Protein AF-A0A2A2JBE5-F1 (afdb_monomer_lite)

Structure (mmCIF, N/CA/C/O backbone):
data_AF-A0A2A2JBE5-F1
#
_entry.id   AF-A0A2A2JBE5-F1
#
loop_
_atom_site.group_PDB
_atom_site.id
_atom_site.type_symbol
_atom_site.label_atom_id
_atom_site.label_alt_id
_atom_site.label_comp_id
_atom_site.label_asym_id
_atom_site.label_entity_id
_atom_site.label_seq_id
_atom_site.pdbx_PDB_ins_code
_atom_site.Cartn_x
_atom_site.Cartn_y
_atom_site.Cartn_z
_atom_site.occupancy
_atom_site.B_iso_or_equiv
_atom_site.auth_seq_id
_atom_site.auth_comp_id
_atom_site.auth_asym_id
_atom_site.auth_atom_id
_atom_site.pdbx_PDB_model_num
ATOM 1 N N . MET A 1 1 ? 74.619 38.099 -26.884 1.00 35.03 1 MET A N 1
ATOM 2 C CA . MET A 1 1 ? 75.385 37.101 -27.652 1.00 35.03 1 MET A CA 1
ATOM 3 C C . MET A 1 1 ? 74.565 36.684 -28.862 1.00 35.03 1 MET A C 1
ATOM 5 O O . MET A 1 1 ? 73.543 36.044 -28.695 1.00 35.03 1 MET A O 1
ATOM 9 N N . ILE A 1 2 ? 75.050 37.124 -30.026 1.00 35.53 2 ILE A N 1
ATOM 10 C CA . ILE A 1 2 ? 75.008 36.487 -31.354 1.00 35.53 2 ILE A CA 1
ATOM 11 C C . ILE A 1 2 ? 73.650 36.369 -32.084 1.00 35.53 2 ILE A C 1
ATOM 13 O O . ILE A 1 2 ? 72.788 35.559 -31.766 1.00 35.53 2 ILE A O 1
ATOM 17 N N . ASN A 1 3 ? 73.575 37.192 -33.137 1.00 30.34 3 ASN A N 1
ATOM 18 C CA . ASN A 1 3 ? 72.666 37.230 -34.287 1.00 30.34 3 ASN A CA 1
ATOM 19 C C . ASN A 1 3 ? 72.556 35.903 -35.064 1.00 30.34 3 ASN A C 1
ATOM 21 O O . ASN A 1 3 ? 73.546 35.189 -35.178 1.00 30.34 3 ASN A O 1
ATOM 25 N N . SER A 1 4 ? 71.439 35.688 -35.774 1.00 32.28 4 SER A N 1
ATOM 26 C CA . SER A 1 4 ? 71.482 35.367 -37.219 1.00 32.28 4 SER A CA 1
ATOM 27 C C . SER A 1 4 ? 70.100 35.337 -37.892 1.00 32.28 4 SER A C 1
ATOM 29 O O . SER A 1 4 ? 69.441 34.317 -38.053 1.00 32.28 4 SER A O 1
ATOM 31 N N . SER A 1 5 ? 69.730 36.485 -38.456 1.00 37.94 5 SER A N 1
ATOM 32 C CA . SER A 1 5 ? 69.414 36.519 -39.885 1.00 37.94 5 SER A CA 1
ATOM 33 C C . SER A 1 5 ? 70.432 35.676 -40.666 1.00 37.94 5 SER A C 1
ATOM 35 O O . SER A 1 5 ? 71.624 35.850 -40.412 1.00 37.94 5 SER A O 1
ATOM 37 N N . THR A 1 6 ? 69.973 34.837 -41.602 1.00 33.69 6 THR A N 1
ATOM 38 C CA . THR A 1 6 ? 70.675 34.244 -42.772 1.00 33.69 6 THR A CA 1
ATOM 39 C C . THR A 1 6 ? 70.377 32.748 -42.923 1.00 33.69 6 THR A C 1
ATOM 41 O O . THR A 1 6 ? 71.093 31.921 -42.386 1.00 33.69 6 THR A O 1
ATOM 44 N N . PHE A 1 7 ? 69.353 32.383 -43.703 1.00 34.75 7 PHE A N 1
ATOM 45 C CA . PHE A 1 7 ? 69.500 31.351 -44.748 1.00 34.75 7 PHE A CA 1
ATOM 46 C C . PHE A 1 7 ? 68.285 31.333 -45.691 1.00 34.75 7 PHE A C 1
ATOM 48 O O . PHE A 1 7 ? 67.652 30.317 -45.960 1.00 34.75 7 PHE A O 1
ATOM 55 N N . SER A 1 8 ? 67.986 32.510 -46.244 1.00 34.12 8 SER A N 1
ATOM 56 C CA . SER A 1 8 ? 67.673 32.553 -47.670 1.00 34.12 8 SER A CA 1
ATOM 57 C C . SER A 1 8 ? 68.893 32.000 -48.410 1.00 34.12 8 SER A C 1
ATOM 59 O O . SER A 1 8 ? 70.023 32.267 -47.996 1.00 34.12 8 SER A O 1
ATOM 61 N N . ASN A 1 9 ? 68.659 31.329 -49.537 1.00 35.66 9 ASN A N 1
ATOM 62 C CA . ASN A 1 9 ? 69.648 30.981 -50.564 1.00 35.66 9 ASN A CA 1
ATOM 63 C C . ASN A 1 9 ? 70.352 29.629 -50.369 1.00 35.66 9 ASN A C 1
ATOM 65 O O . ASN A 1 9 ? 71.408 29.558 -49.750 1.00 35.66 9 ASN A O 1
ATOM 69 N N . LYS A 1 10 ? 69.808 28.582 -51.011 1.00 33.69 10 LYS A N 1
ATOM 70 C CA . LYS A 1 10 ? 70.568 27.595 -51.815 1.00 33.69 10 LYS A CA 1
ATOM 71 C C . LYS A 1 10 ? 69.642 26.613 -52.555 1.00 33.69 10 LYS A C 1
ATOM 73 O O . LYS A 1 10 ? 69.723 25.411 -52.378 1.00 33.69 10 LYS A O 1
ATOM 78 N N . TRP A 1 11 ? 68.790 27.157 -53.422 1.00 32.59 11 TRP A N 1
ATOM 79 C CA . TRP A 1 11 ? 68.507 26.588 -54.750 1.00 32.59 11 TRP A CA 1
ATOM 80 C C . TRP A 1 11 ? 68.382 27.765 -55.722 1.00 32.59 11 TRP A C 1
ATOM 82 O O . TRP A 1 11 ? 67.341 28.043 -56.299 1.00 32.59 11 TRP A O 1
ATOM 92 N N . ALA A 1 12 ? 69.473 28.524 -55.808 1.00 34.75 12 ALA A N 1
ATOM 93 C CA . ALA A 1 12 ? 69.732 29.461 -56.884 1.00 34.75 12 ALA A CA 1
ATOM 94 C C . ALA A 1 12 ? 70.946 28.906 -57.625 1.00 34.75 12 ALA A C 1
ATOM 96 O O . ALA A 1 12 ? 72.083 29.079 -57.192 1.00 34.75 12 ALA A O 1
ATOM 97 N N . VAL A 1 13 ? 70.681 28.177 -58.703 1.00 38.16 13 VAL A N 1
ATOM 98 C CA . VAL A 1 13 ? 71.675 27.851 -59.716 1.00 38.16 13 VAL A CA 1
ATOM 99 C C . VAL A 1 13 ? 71.050 28.190 -61.065 1.00 38.16 13 VAL A C 1
ATOM 101 O O . VAL A 1 13 ? 70.104 27.547 -61.505 1.00 38.16 13 VAL A O 1
ATOM 104 N N . LEU A 1 14 ? 71.641 29.226 -61.664 1.00 33.00 14 LEU A N 1
ATOM 105 C CA . LEU A 1 14 ? 71.718 29.535 -63.092 1.00 33.00 14 LEU A CA 1
ATOM 106 C C . LEU A 1 14 ? 70.472 30.091 -63.798 1.00 33.00 14 LEU A C 1
ATOM 108 O O . LEU A 1 14 ? 69.818 29.439 -64.603 1.00 33.00 14 LEU A O 1
ATOM 112 N N . ILE A 1 15 ? 70.283 31.399 -63.600 1.00 35.66 15 ILE A N 1
ATOM 113 C CA . ILE A 1 15 ? 69.978 32.332 -64.693 1.00 35.66 15 ILE A CA 1
ATOM 114 C C . ILE A 1 15 ? 71.316 32.735 -65.334 1.00 35.66 15 ILE A C 1
ATOM 116 O O . ILE A 1 15 ? 72.218 33.137 -64.604 1.00 35.66 15 ILE A O 1
ATOM 120 N N . ILE A 1 16 ? 71.428 32.617 -66.662 1.00 34.66 16 ILE A N 1
ATOM 121 C CA . ILE A 1 16 ? 71.963 33.593 -67.643 1.00 34.66 16 ILE A CA 1
ATOM 122 C C . ILE A 1 16 ? 71.894 32.927 -69.030 1.00 34.66 16 ILE A C 1
ATOM 124 O O . ILE A 1 16 ? 72.345 31.799 -69.201 1.00 34.66 16 ILE A O 1
ATOM 128 N N . GLY A 1 17 ? 71.379 33.657 -70.022 1.00 29.45 17 GLY A N 1
ATOM 129 C CA . GLY A 1 17 ? 71.470 33.302 -71.442 1.00 29.45 17 GLY A CA 1
ATOM 130 C C . GLY A 1 17 ? 70.208 33.713 -72.200 1.00 29.45 17 GLY A C 1
ATOM 131 O O . GLY A 1 17 ? 69.301 32.911 -72.351 1.00 29.45 17 GLY A O 1
ATOM 132 N N . LEU A 1 18 ? 69.988 35.008 -72.443 1.00 28.03 18 LEU A N 1
ATOM 133 C CA . LEU A 1 18 ? 70.317 35.666 -73.717 1.00 28.03 18 LEU A CA 1
ATOM 134 C C . LEU A 1 18 ? 69.694 34.989 -74.947 1.00 28.03 18 LEU A C 1
ATOM 136 O O . LEU A 1 18 ? 70.114 33.912 -75.350 1.00 28.03 18 LEU A O 1
ATOM 140 N N . GLY A 1 19 ? 68.850 35.753 -75.641 1.00 25.97 19 GLY A N 1
ATOM 141 C CA . GLY A 1 19 ? 69.016 35.881 -77.084 1.00 25.97 19 GLY A CA 1
ATOM 142 C C . GLY A 1 19 ? 67.844 35.433 -77.950 1.00 25.97 19 GLY A C 1
ATOM 143 O O . GLY A 1 19 ? 67.481 34.267 -77.984 1.00 25.97 19 GLY A O 1
ATOM 144 N N . PHE A 1 20 ? 67.397 36.393 -78.761 1.00 30.58 20 PHE A N 1
ATOM 145 C CA . PHE A 1 20 ? 66.798 36.213 -80.084 1.00 30.58 20 PHE A CA 1
ATOM 146 C C . PHE A 1 20 ? 65.292 35.948 -8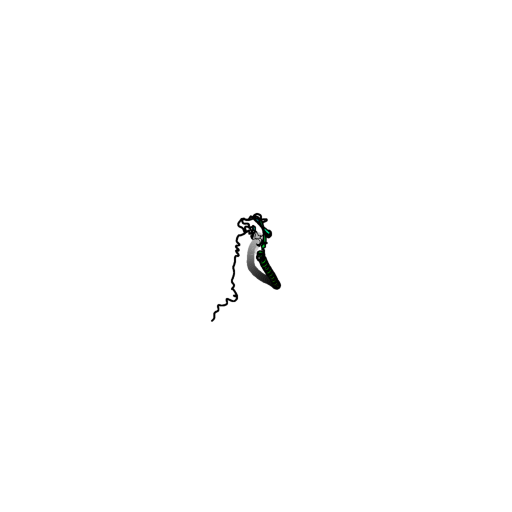0.162 1.00 30.58 20 PHE A C 1
ATOM 148 O O . PHE A 1 20 ? 64.816 34.932 -80.654 1.00 30.58 20 PHE A O 1
ATOM 155 N N . ALA A 1 21 ? 64.544 37.008 -79.846 1.00 29.94 21 ALA A N 1
ATOM 156 C CA . ALA A 1 21 ? 63.509 37.466 -80.763 1.00 29.94 21 ALA A CA 1
ATOM 157 C C . ALA A 1 21 ? 64.184 38.164 -81.961 1.00 29.94 21 ALA A C 1
ATOM 159 O O . ALA A 1 21 ? 64.657 39.291 -81.859 1.00 29.94 21 ALA A O 1
ATOM 160 N N . GLN A 1 22 ? 64.252 37.454 -83.079 1.00 29.56 22 GLN A N 1
ATOM 161 C CA . GLN A 1 22 ? 64.466 37.932 -84.447 1.00 29.56 22 GLN A CA 1
ATOM 162 C C . GLN A 1 22 ? 63.985 36.762 -85.321 1.00 29.56 22 GLN A C 1
ATOM 164 O O . GLN A 1 22 ? 64.225 35.612 -84.991 1.00 29.56 22 GLN A O 1
ATOM 169 N N . GLN A 1 23 ? 63.269 36.923 -86.416 1.00 28.05 23 GLN A N 1
ATOM 170 C CA . GLN A 1 23 ? 62.943 38.104 -87.172 1.00 28.05 23 GLN A CA 1
ATOM 171 C C . GLN A 1 23 ? 61.767 37.702 -88.056 1.00 28.05 23 GLN A C 1
ATOM 173 O O . GLN A 1 23 ? 61.681 36.576 -88.546 1.00 28.05 23 GLN A O 1
ATOM 178 N N . ILE A 1 24 ? 60.876 38.656 -88.262 1.00 25.89 24 ILE A N 1
ATOM 179 C CA . ILE A 1 24 ? 59.969 38.706 -89.396 1.00 25.89 24 ILE A CA 1
ATOM 180 C C . ILE A 1 24 ? 60.802 38.470 -90.663 1.00 25.89 24 ILE A C 1
ATOM 182 O O . ILE A 1 24 ? 61.654 39.295 -90.991 1.00 25.89 24 ILE A O 1
ATOM 186 N N . PHE A 1 25 ? 60.561 37.373 -91.382 1.00 23.28 25 PHE A N 1
ATOM 187 C CA . PHE A 1 25 ? 60.948 37.295 -92.787 1.00 23.28 25 PHE A CA 1
ATOM 188 C C . PHE A 1 25 ? 59.825 37.934 -93.601 1.00 23.28 25 PHE A C 1
ATOM 190 O O . PHE A 1 25 ? 58.909 37.280 -94.089 1.00 23.28 25 PHE A O 1
ATOM 197 N N . ALA A 1 26 ? 59.891 39.259 -93.705 1.00 25.42 26 ALA A N 1
ATOM 198 C CA . ALA A 1 26 ? 59.348 39.953 -94.853 1.00 25.42 26 ALA A CA 1
ATOM 199 C C . ALA A 1 26 ? 60.351 39.723 -95.983 1.00 25.42 26 ALA A C 1
ATOM 201 O O . ALA A 1 26 ? 61.382 40.387 -96.056 1.00 25.42 26 ALA A O 1
ATOM 202 N N . GLN A 1 27 ? 60.077 38.745 -96.840 1.00 24.80 27 GLN A N 1
ATOM 203 C CA . GLN A 1 27 ? 60.710 38.699 -98.147 1.00 24.80 27 GLN A CA 1
ATOM 204 C C . GLN A 1 27 ? 59.846 39.545 -99.078 1.00 24.80 27 GLN A C 1
ATOM 206 O O . GLN A 1 27 ? 58.823 39.096 -99.592 1.00 24.80 27 GLN A O 1
ATOM 211 N N . SER A 1 28 ? 60.244 40.803 -99.263 1.00 26.36 28 SER A N 1
ATOM 212 C CA . SER A 1 28 ? 59.868 41.540 -100.459 1.00 26.36 28 SER A CA 1
ATOM 213 C C . SER A 1 28 ? 60.606 40.900 -101.635 1.00 26.36 28 SER A C 1
ATOM 215 O O . SER A 1 28 ? 61.795 41.122 -101.847 1.00 26.36 28 SER A O 1
ATOM 217 N N . LEU A 1 29 ? 59.904 40.078 -102.411 1.00 26.77 29 LEU A N 1
ATOM 218 C CA . LEU A 1 29 ? 60.281 39.895 -103.806 1.00 26.77 29 LEU A CA 1
ATOM 219 C C . LEU A 1 29 ? 59.529 40.932 -104.633 1.00 26.77 29 LEU A C 1
ATOM 221 O O . LEU A 1 29 ? 58.308 41.059 -104.555 1.00 26.77 29 LEU A O 1
ATOM 225 N N . ALA A 1 30 ? 60.311 41.706 -105.381 1.00 26.59 30 ALA A N 1
ATOM 226 C CA . ALA A 1 30 ? 59.859 42.692 -106.344 1.00 26.59 30 ALA A CA 1
ATOM 227 C C . ALA A 1 30 ? 58.772 42.121 -107.281 1.00 26.59 30 ALA A C 1
ATOM 229 O O . ALA A 1 30 ? 58.851 40.953 -107.676 1.00 26.59 30 ALA A O 1
ATOM 230 N N . PRO A 1 31 ? 57.780 42.929 -107.693 1.00 30.64 31 PRO A N 1
ATOM 231 C CA . PRO A 1 31 ? 56.766 42.488 -108.628 1.00 30.64 31 PRO A CA 1
ATOM 232 C C . PRO A 1 31 ? 57.349 42.556 -110.038 1.00 30.64 31 PRO A C 1
ATOM 234 O O . PRO A 1 31 ? 57.276 43.584 -110.691 1.00 30.64 31 PRO A O 1
ATOM 237 N N . ASN A 1 32 ? 57.907 41.452 -110.517 1.00 35.00 32 ASN A N 1
ATOM 238 C CA . ASN A 1 32 ? 58.034 41.205 -111.950 1.00 35.00 32 ASN A CA 1
ATOM 239 C C . ASN A 1 32 ? 57.465 39.821 -112.260 1.00 35.00 32 ASN A C 1
ATOM 241 O O . ASN A 1 32 ? 58.169 38.905 -112.667 1.00 35.00 32 ASN A O 1
ATOM 245 N N . SER A 1 33 ? 56.163 39.659 -112.033 1.00 30.31 33 SER A N 1
ATOM 246 C CA . SER A 1 33 ? 55.349 38.739 -112.826 1.00 30.31 33 SER A CA 1
ATOM 247 C C . SER A 1 33 ? 53.873 39.117 -112.703 1.00 30.31 33 SER A C 1
ATOM 249 O O . SER A 1 33 ? 53.319 39.287 -111.620 1.00 30.31 33 SER A O 1
ATOM 251 N N . THR A 1 34 ? 53.218 39.280 -113.841 1.00 33.62 34 THR A N 1
ATOM 252 C CA . THR A 1 34 ? 51.802 39.630 -113.996 1.00 33.62 34 THR A CA 1
ATOM 253 C C . THR A 1 34 ? 50.876 38.416 -113.801 1.00 33.62 34 THR A C 1
ATOM 255 O O . THR A 1 34 ? 49.849 38.280 -114.464 1.00 33.62 34 THR A O 1
ATOM 258 N N . ALA A 1 35 ? 51.168 37.539 -112.835 1.00 35.88 35 ALA A N 1
ATOM 259 C CA . ALA A 1 35 ? 50.403 36.318 -112.569 1.00 35.88 35 ALA A CA 1
ATOM 260 C C . ALA A 1 35 ? 49.901 36.285 -111.113 1.00 35.88 35 ALA A C 1
ATOM 262 O O . ALA A 1 35 ? 50.663 36.559 -110.196 1.00 35.88 35 ALA A O 1
ATOM 263 N N . CYS A 1 36 ? 48.614 35.965 -110.879 1.00 39.06 36 CYS A N 1
ATOM 264 C CA . CYS A 1 36 ? 48.196 35.598 -109.519 1.00 39.06 36 CYS A CA 1
ATOM 265 C C . CYS A 1 36 ? 48.672 34.165 -109.315 1.00 39.06 36 CYS A C 1
ATOM 267 O O . CYS A 1 36 ? 48.048 33.232 -109.820 1.00 39.06 36 CYS A O 1
ATOM 269 N N . GLY A 1 37 ? 49.807 34.003 -108.649 1.00 42.69 37 GLY A N 1
ATOM 270 C CA . GLY A 1 37 ? 50.250 32.700 -108.188 1.00 42.69 37 GLY A CA 1
ATOM 271 C C . GLY A 1 37 ? 49.489 32.348 -106.917 1.00 42.69 37 GLY A C 1
ATOM 272 O O . GLY A 1 37 ? 49.632 33.033 -105.906 1.00 42.69 37 GLY A O 1
ATOM 273 N N . LEU A 1 38 ? 48.708 31.266 -106.945 1.00 53.38 38 LEU A N 1
ATOM 274 C CA . LEU A 1 38 ? 48.595 30.463 -105.728 1.00 53.38 38 LEU A CA 1
ATOM 275 C C . LEU A 1 38 ? 50.007 29.947 -105.439 1.00 53.38 38 LEU A C 1
ATOM 277 O O . LEU A 1 38 ? 50.738 29.649 -106.387 1.00 53.38 38 LEU A O 1
ATOM 281 N N . ASN A 1 39 ? 50.418 29.891 -104.170 1.00 50.25 39 ASN A N 1
ATOM 282 C CA . ASN A 1 39 ? 51.703 29.300 -103.801 1.00 50.25 39 ASN A CA 1
ATOM 283 C C . ASN A 1 39 ? 51.647 27.797 -104.126 1.00 50.25 39 ASN A C 1
ATOM 285 O O . ASN A 1 39 ? 51.315 26.976 -103.279 1.00 50.25 39 ASN A O 1
ATOM 289 N N . SER A 1 40 ? 51.879 27.458 -105.396 1.00 47.69 40 SER A N 1
ATOM 290 C CA . SER A 1 40 ? 51.831 26.118 -105.972 1.00 47.69 40 SER A CA 1
ATOM 291 C C . SER A 1 40 ? 53.112 25.372 -105.616 1.00 47.69 40 SER A C 1
ATOM 293 O O . SER A 1 40 ? 53.885 24.948 -106.470 1.00 47.69 40 SER A O 1
ATOM 295 N N . THR A 1 41 ? 53.338 25.218 -104.320 1.00 44.47 41 THR A N 1
ATOM 296 C CA . THR A 1 41 ? 53.948 23.999 -103.804 1.00 44.47 41 THR A CA 1
ATOM 297 C C . THR A 1 41 ? 52.784 23.107 -103.378 1.00 44.47 41 THR A C 1
ATOM 299 O O . THR A 1 41 ? 51.711 23.619 -103.074 1.00 44.47 41 THR A O 1
ATOM 302 N N . ASN A 1 42 ? 52.935 21.786 -103.410 1.00 51.72 42 ASN A N 1
ATOM 303 C CA . ASN A 1 42 ? 51.924 20.806 -102.987 1.00 51.72 42 ASN A CA 1
ATOM 304 C C . ASN A 1 42 ? 51.592 20.925 -101.478 1.00 51.72 42 ASN A C 1
ATOM 306 O O . ASN A 1 42 ? 51.842 20.010 -100.697 1.00 51.72 42 ASN A O 1
ATOM 310 N N . GLY A 1 43 ? 51.097 22.078 -101.037 1.00 56.34 43 GLY A N 1
ATOM 311 C CA . GLY A 1 43 ? 50.871 22.434 -99.651 1.00 56.34 43 GLY A CA 1
ATOM 312 C C . GLY A 1 43 ? 49.445 22.102 -99.262 1.00 56.34 43 GLY A C 1
ATOM 313 O O . GLY A 1 43 ? 48.531 22.896 -99.460 1.00 56.34 43 GLY A O 1
ATOM 314 N N . THR A 1 44 ? 49.238 20.919 -98.696 1.00 65.62 44 THR A N 1
ATOM 315 C CA . THR A 1 44 ? 48.025 20.648 -97.926 1.00 65.62 44 THR A CA 1
ATOM 316 C C . THR A 1 44 ? 48.101 21.424 -96.615 1.00 65.62 44 THR A C 1
ATOM 318 O O . THR A 1 44 ? 48.972 21.139 -95.789 1.00 65.62 44 THR A O 1
ATOM 321 N N . TYR A 1 45 ? 47.195 22.374 -96.394 1.00 72.69 45 TYR A N 1
ATOM 322 C CA . TYR A 1 45 ? 47.122 23.102 -95.127 1.00 72.69 45 TYR A CA 1
ATOM 323 C C . TYR A 1 45 ? 46.289 22.307 -94.119 1.00 72.69 45 TYR A C 1
ATOM 325 O O . TYR A 1 45 ? 45.207 21.818 -94.447 1.00 72.69 45 TYR A O 1
ATOM 333 N N . LEU A 1 46 ? 46.795 22.156 -92.893 1.00 78.06 46 LEU A N 1
ATOM 334 C CA . LEU A 1 46 ? 46.077 21.516 -91.792 1.00 78.06 46 LEU A CA 1
ATOM 335 C C . LEU A 1 46 ? 45.590 22.589 -90.821 1.00 78.06 46 LEU A C 1
ATOM 337 O O . LEU A 1 46 ? 46.399 23.202 -90.125 1.00 78.06 46 LEU A O 1
ATOM 341 N N . VAL A 1 47 ? 44.274 22.764 -90.734 1.00 80.12 47 VAL A N 1
ATOM 342 C CA . VAL A 1 47 ? 43.645 23.641 -89.740 1.00 80.12 47 VAL A CA 1
ATOM 343 C C . VAL A 1 47 ? 43.090 22.774 -88.619 1.00 80.12 47 VAL A C 1
ATOM 345 O O . VAL A 1 47 ? 42.363 21.809 -88.869 1.00 80.12 47 VAL A O 1
ATOM 348 N N . ARG A 1 48 ? 43.456 23.105 -87.379 1.00 81.31 48 ARG A N 1
ATOM 349 C CA . ARG A 1 48 ? 42.948 22.441 -86.177 1.00 81.31 48 ARG A CA 1
ATOM 350 C C . ARG A 1 48 ? 42.063 23.395 -85.398 1.00 81.31 48 ARG A C 1
ATOM 352 O O . ARG A 1 48 ? 42.476 24.519 -85.130 1.00 81.31 48 ARG A O 1
ATOM 359 N N . ALA A 1 49 ? 40.883 22.927 -85.018 1.00 82.50 49 ALA A N 1
ATOM 360 C CA . ALA A 1 49 ? 39.985 23.650 -84.129 1.00 82.50 49 ALA A CA 1
ATOM 361 C C . ALA A 1 49 ? 39.527 22.747 -82.988 1.00 82.50 49 ALA A C 1
ATOM 363 O O . ALA A 1 49 ? 39.467 21.521 -83.128 1.00 82.50 49 ALA A O 1
ATOM 364 N N . LYS A 1 50 ? 39.209 23.360 -81.851 1.00 81.44 50 LYS A N 1
ATOM 365 C CA . LYS A 1 50 ? 38.679 22.645 -80.693 1.00 81.44 50 LYS A CA 1
ATOM 366 C C . LYS A 1 50 ? 37.237 22.215 -80.957 1.00 81.44 50 LYS A C 1
ATOM 368 O O . LYS A 1 50 ? 36.506 22.876 -81.693 1.00 81.44 50 LYS A O 1
ATOM 373 N N . TYR A 1 51 ? 36.825 21.109 -80.341 1.00 80.81 51 TYR A N 1
ATOM 374 C CA . TYR A 1 51 ? 35.428 20.675 -80.385 1.00 80.81 51 TYR A CA 1
ATOM 375 C C . TYR A 1 51 ? 34.506 21.793 -79.874 1.00 80.81 51 TYR A C 1
ATOM 377 O O . TYR A 1 51 ? 34.750 22.348 -78.803 1.00 80.81 51 TYR A O 1
ATOM 385 N N . ASN A 1 52 ? 33.440 22.081 -80.626 1.00 82.31 52 ASN A N 1
ATOM 386 C CA . ASN A 1 52 ? 32.449 23.124 -80.347 1.00 82.31 52 ASN A CA 1
ATOM 387 C C . ASN A 1 52 ? 32.949 24.580 -80.464 1.00 82.31 52 ASN A C 1
ATOM 389 O O . ASN A 1 52 ? 32.241 25.498 -80.057 1.00 82.31 52 ASN A O 1
ATOM 393 N N . ASP A 1 53 ? 34.142 24.796 -81.017 1.00 82.94 53 ASP A N 1
ATOM 394 C CA . ASP A 1 53 ? 34.712 26.130 -81.222 1.00 82.94 53 ASP A CA 1
ATOM 395 C C . ASP A 1 53 ? 34.481 26.629 -82.660 1.00 82.94 53 ASP A C 1
ATOM 397 O O . ASP A 1 53 ? 34.151 25.847 -83.561 1.00 82.94 53 ASP A O 1
ATOM 401 N N . SER A 1 54 ? 34.638 27.934 -82.881 1.00 81.50 54 SER A N 1
ATOM 402 C CA . SER A 1 54 ? 34.532 28.536 -84.218 1.00 81.50 54 SER A CA 1
ATOM 403 C C . SER A 1 54 ? 35.872 28.484 -84.954 1.00 81.50 54 SER A C 1
ATOM 405 O O . SER A 1 54 ? 36.927 28.679 -84.353 1.00 81.50 54 SER A O 1
ATOM 407 N N . ALA A 1 55 ? 35.845 28.224 -86.261 1.00 79.19 55 ALA A N 1
ATOM 408 C CA . ALA A 1 55 ? 37.050 28.145 -87.082 1.00 79.19 55 ALA A CA 1
ATOM 409 C C . ALA A 1 55 ? 36.880 28.926 -88.383 1.00 79.19 55 ALA A C 1
ATOM 411 O O . ALA A 1 55 ? 35.835 28.860 -89.030 1.00 79.19 55 ALA A O 1
ATOM 412 N N . VAL A 1 56 ? 37.927 29.641 -88.789 1.00 79.94 56 VAL A N 1
ATOM 413 C CA . VAL A 1 56 ? 37.943 30.401 -90.042 1.00 79.94 56 VAL A CA 1
ATOM 414 C C . VAL A 1 56 ? 38.990 29.803 -90.964 1.00 79.94 56 VAL A C 1
ATOM 416 O O . VAL A 1 56 ? 40.154 29.681 -90.586 1.00 79.94 56 VAL A O 1
ATOM 419 N N . LEU A 1 57 ? 38.578 29.432 -92.174 1.00 80.06 57 LEU A N 1
ATOM 420 C CA . LEU A 1 57 ? 39.485 28.988 -93.224 1.00 80.06 57 LEU A CA 1
ATOM 421 C C . LEU A 1 57 ? 39.743 30.148 -94.181 1.00 80.06 57 LEU A C 1
ATOM 423 O O . LEU A 1 57 ? 38.811 30.760 -94.710 1.00 80.06 57 LEU A O 1
ATOM 427 N N . GLN A 1 58 ? 41.022 30.444 -94.390 1.00 73.75 58 GLN A N 1
ATOM 428 C CA . GLN A 1 58 ? 41.495 31.489 -95.288 1.00 73.75 58 GLN A CA 1
ATOM 429 C C . GLN A 1 58 ? 42.079 30.862 -96.553 1.00 73.75 58 GLN A C 1
ATOM 431 O O . GLN A 1 58 ? 42.773 29.848 -96.492 1.00 73.75 58 GLN A O 1
ATOM 436 N N . CYS A 1 59 ? 41.793 31.479 -97.697 1.00 73.38 59 CYS A N 1
ATOM 437 C CA . CYS A 1 59 ? 42.389 31.122 -98.975 1.00 73.38 59 CYS A CA 1
ATOM 438 C C . CYS A 1 59 ? 43.243 32.290 -99.476 1.00 73.38 59 CYS A C 1
ATOM 440 O O . CYS A 1 59 ? 42.709 33.324 -99.879 1.00 73.38 59 CYS A O 1
ATOM 442 N N . ASP A 1 60 ? 44.566 32.137 -99.416 1.00 66.69 60 ASP A N 1
ATOM 443 C CA . ASP A 1 60 ? 45.511 33.195 -99.776 1.00 66.69 60 ASP A CA 1
ATOM 444 C C . ASP A 1 60 ? 45.727 33.261 -101.292 1.00 66.69 60 ASP A C 1
ATOM 446 O O . ASP A 1 60 ? 46.153 32.289 -101.913 1.00 66.69 60 ASP A O 1
ATOM 450 N N . CYS A 1 61 ? 45.482 34.428 -101.893 1.00 63.66 61 CYS A N 1
ATOM 451 C CA . CYS A 1 61 ? 45.817 34.715 -103.287 1.00 63.66 61 CYS A CA 1
ATOM 452 C C . CYS A 1 61 ? 46.522 36.074 -103.385 1.00 63.66 61 CYS A C 1
ATOM 454 O O . CYS A 1 61 ? 45.943 37.099 -103.028 1.00 63.66 61 CYS A O 1
ATOM 456 N N . PHE A 1 62 ? 47.748 36.100 -103.919 1.00 57.84 62 PHE A N 1
ATOM 457 C CA . PHE A 1 62 ? 48.543 37.324 -104.063 1.00 57.84 62 PHE A CA 1
ATOM 458 C C . PHE A 1 62 ? 48.405 37.913 -105.480 1.00 57.84 62 PHE A C 1
ATOM 460 O O . PHE A 1 62 ? 48.704 37.245 -106.470 1.00 57.84 62 PHE A O 1
ATOM 467 N N . GLY A 1 63 ? 47.942 39.165 -105.591 1.00 56.09 63 GLY A N 1
ATOM 468 C CA . GLY A 1 63 ? 47.868 39.914 -106.854 1.00 56.09 63 GLY A CA 1
ATOM 469 C C . GLY A 1 63 ? 47.041 41.206 -106.765 1.00 56.09 63 GLY A C 1
ATOM 470 O O . GLY A 1 63 ? 46.194 41.348 -105.892 1.00 56.09 63 GLY A O 1
ATOM 471 N N . MET A 1 64 ? 47.279 42.162 -107.675 1.00 46.88 64 MET A N 1
ATOM 472 C CA . MET A 1 64 ? 46.671 43.510 -107.643 1.00 46.88 64 MET A CA 1
ATOM 473 C C . MET A 1 64 ? 45.207 43.607 -108.130 1.00 46.88 64 MET A C 1
ATOM 475 O O . MET A 1 64 ? 44.602 44.670 -108.017 1.00 46.88 64 MET A O 1
ATOM 479 N N . HIS A 1 65 ? 44.609 42.529 -108.647 1.00 58.16 65 HIS A N 1
ATOM 480 C CA . HIS A 1 65 ? 43.202 42.504 -109.074 1.00 58.16 65 HIS A CA 1
ATOM 481 C C . HIS A 1 65 ? 42.390 41.528 -108.226 1.00 58.16 65 HIS A C 1
ATOM 483 O O . HIS A 1 65 ? 42.869 40.437 -107.937 1.00 58.16 65 HIS A O 1
ATOM 489 N N . L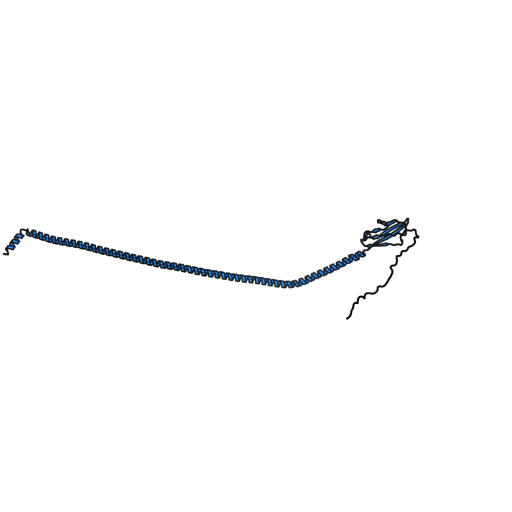YS A 1 66 ? 41.151 41.905 -107.877 1.00 63.31 66 LYS A N 1
ATOM 490 C CA . LYS A 1 66 ? 40.221 41.110 -107.058 1.00 63.31 66 LYS A CA 1
ATOM 491 C C . LYS A 1 66 ? 39.879 39.780 -107.762 1.00 63.31 66 LYS A C 1
ATOM 493 O O . LYS A 1 66 ? 39.137 39.814 -108.746 1.00 63.31 66 LYS A O 1
ATOM 498 N N . PRO A 1 67 ? 40.398 38.623 -107.307 1.00 66.06 67 PRO A N 1
ATOM 499 C CA . PRO A 1 67 ? 40.106 37.339 -107.937 1.00 66.06 67 PRO A CA 1
ATOM 500 C C . PRO A 1 67 ? 38.714 36.832 -107.528 1.00 66.06 67 PRO A C 1
ATOM 502 O O . PRO A 1 67 ? 38.186 37.214 -106.480 1.00 66.06 67 PRO A O 1
ATOM 505 N N . ARG A 1 68 ? 38.110 35.950 -108.338 1.00 68.81 68 ARG A N 1
ATOM 506 C CA . ARG A 1 68 ? 36.902 35.214 -107.931 1.00 68.81 68 ARG A CA 1
ATOM 507 C C . ARG A 1 68 ? 37.324 33.959 -107.171 1.00 68.81 68 ARG A C 1
ATOM 509 O O . ARG A 1 68 ? 37.974 33.085 -107.737 1.00 68.81 68 ARG A O 1
ATOM 516 N N . ILE A 1 69 ? 36.948 33.898 -105.896 1.00 71.69 69 ILE A N 1
ATOM 517 C CA . ILE A 1 69 ? 37.205 32.762 -105.005 1.00 71.69 69 ILE A CA 1
ATOM 518 C C . ILE A 1 69 ? 35.922 31.943 -104.901 1.00 71.69 69 ILE A C 1
ATOM 520 O O . ILE A 1 69 ? 34.852 32.506 -104.662 1.00 71.69 69 ILE A O 1
ATOM 524 N N . LYS A 1 70 ? 36.030 30.627 -105.089 1.00 72.75 70 LYS A N 1
ATOM 525 C CA . LYS A 1 70 ? 34.927 29.673 -104.942 1.00 72.75 70 LYS A CA 1
ATOM 526 C C . LYS A 1 70 ? 35.328 28.578 -103.957 1.00 72.75 70 LYS A C 1
ATOM 528 O O . LYS A 1 70 ? 36.410 28.005 -104.081 1.00 72.75 70 LYS A O 1
ATOM 533 N N . TRP A 1 71 ? 34.443 28.273 -103.014 1.00 75.25 71 TRP A N 1
ATOM 534 C CA . TRP A 1 71 ? 34.564 27.116 -102.130 1.00 75.25 71 TRP A CA 1
ATOM 535 C C . TRP A 1 71 ? 33.628 26.017 -102.620 1.00 75.25 71 TRP A C 1
ATOM 537 O O . TRP A 1 71 ? 32.478 26.282 -102.970 1.00 75.25 71 TRP A O 1
ATOM 547 N N . PHE A 1 72 ? 34.119 24.783 -102.670 1.00 66.88 72 PHE A N 1
ATOM 548 C CA . PHE A 1 72 ? 33.269 23.643 -102.995 1.00 66.88 72 PHE A CA 1
ATOM 549 C C . PHE A 1 72 ? 32.326 23.374 -101.803 1.00 66.88 72 PHE A C 1
ATOM 551 O O . PHE A 1 72 ? 32.795 23.285 -100.671 1.00 66.88 72 PHE A O 1
ATOM 558 N N . LEU A 1 73 ? 31.017 23.267 -102.063 1.00 59.88 73 LEU A N 1
ATOM 559 C CA . LEU A 1 73 ? 29.925 22.962 -101.115 1.00 59.88 73 LEU A CA 1
ATOM 560 C C . LEU A 1 73 ? 29.410 24.043 -100.130 1.00 59.88 73 LEU A C 1
ATOM 562 O O . LEU A 1 73 ? 28.437 23.749 -99.439 1.00 59.88 73 LEU A O 1
ATOM 566 N N . TYR A 1 74 ? 29.945 25.272 -100.060 1.00 66.19 74 TYR A N 1
ATOM 567 C CA . TYR A 1 74 ? 29.517 26.233 -99.016 1.00 66.19 74 TYR A CA 1
ATOM 568 C C . TYR A 1 74 ? 29.440 27.704 -99.475 1.00 66.19 74 TYR A C 1
ATOM 570 O O . TYR A 1 74 ? 30.173 28.133 -100.368 1.00 66.19 74 TYR A O 1
ATOM 578 N N . GLU A 1 75 ? 28.548 28.484 -98.847 1.00 57.84 75 GLU A N 1
ATOM 579 C CA . GLU A 1 75 ? 28.371 29.926 -99.091 1.00 57.84 75 GLU A CA 1
ATOM 580 C C . GLU A 1 75 ? 29.545 30.753 -98.540 1.00 57.84 75 GLU A C 1
ATOM 582 O O . GLU A 1 75 ? 30.090 30.478 -97.470 1.00 57.84 75 GLU A O 1
ATOM 587 N N . ILE A 1 76 ? 29.944 31.784 -99.288 1.00 62.88 76 ILE A N 1
ATOM 588 C CA . ILE A 1 76 ? 31.202 32.514 -99.086 1.00 62.88 76 ILE A CA 1
ATOM 589 C C . ILE A 1 76 ? 30.929 33.861 -98.413 1.00 62.88 76 ILE A C 1
ATOM 591 O O . ILE A 1 76 ? 30.042 34.601 -98.838 1.00 62.88 76 ILE A O 1
ATOM 595 N N . LEU A 1 77 ? 31.737 34.225 -97.411 1.00 64.25 77 LEU A N 1
ATOM 596 C CA . LEU A 1 77 ? 31.725 35.570 -96.830 1.00 64.25 77 LEU A CA 1
ATOM 597 C C . LEU A 1 77 ? 32.519 36.562 -97.700 1.00 64.25 77 LEU A C 1
ATOM 599 O O . LEU A 1 77 ? 33.535 36.216 -98.311 1.00 64.25 77 LEU A O 1
ATOM 603 N N . SER A 1 78 ? 32.080 37.826 -97.732 1.00 57.59 78 SER A N 1
ATOM 604 C CA . SER A 1 78 ? 32.778 38.903 -98.450 1.00 57.59 78 SER A CA 1
ATOM 605 C C . SER A 1 78 ? 34.232 38.996 -97.971 1.00 57.59 78 SER A C 1
ATOM 607 O O . SER A 1 78 ? 34.483 39.308 -96.811 1.00 57.59 78 SER A O 1
ATOM 609 N N . GLY A 1 79 ? 35.187 38.668 -98.847 1.00 63.62 79 GLY A N 1
ATOM 610 C CA . GLY A 1 79 ? 36.614 38.583 -98.504 1.00 63.62 79 GLY A CA 1
ATOM 611 C C . GLY A 1 79 ? 37.263 37.213 -98.726 1.00 63.62 79 GLY A C 1
ATOM 612 O O . GLY A 1 79 ? 38.474 37.115 -98.597 1.00 63.62 79 GLY A O 1
ATOM 613 N N . GLY A 1 80 ? 36.503 36.176 -99.107 1.00 69.06 80 GLY A N 1
ATOM 614 C CA . GLY A 1 80 ? 37.066 34.873 -99.504 1.00 69.06 80 GLY A CA 1
ATOM 615 C C . GLY A 1 80 ? 37.289 33.879 -98.359 1.00 69.06 80 GLY A C 1
ATOM 616 O O . GLY A 1 80 ? 37.816 32.792 -98.592 1.00 69.06 80 GLY A O 1
ATOM 617 N N . PHE A 1 81 ? 36.851 34.220 -97.146 1.00 75.12 81 PHE A N 1
ATOM 618 C CA . PHE A 1 81 ? 36.924 33.365 -95.962 1.00 75.12 81 PHE A CA 1
ATOM 619 C C . PHE A 1 81 ? 35.714 32.431 -95.856 1.00 75.12 81 PHE A C 1
ATOM 621 O O . PHE A 1 81 ? 34.587 32.825 -96.174 1.00 75.12 81 PHE A O 1
ATOM 628 N N . LEU A 1 82 ? 35.943 31.221 -95.338 1.00 79.75 82 LEU A N 1
ATOM 629 C CA . LEU A 1 82 ? 34.892 30.286 -94.938 1.00 79.75 82 LEU A CA 1
ATOM 630 C C . LEU A 1 82 ? 34.840 30.208 -93.407 1.00 79.75 82 LEU A C 1
ATOM 632 O O . LEU A 1 82 ? 35.830 29.862 -92.765 1.00 79.75 82 LEU A O 1
ATOM 636 N N . HIS A 1 83 ? 33.693 30.547 -92.818 1.00 80.50 83 HIS A N 1
ATOM 637 C CA . HIS A 1 83 ? 33.512 30.589 -91.366 1.00 80.50 83 HIS A CA 1
ATOM 638 C C . HIS A 1 83 ? 32.669 29.404 -90.875 1.00 80.50 83 HIS A C 1
ATOM 640 O O . HIS A 1 83 ? 31.459 29.349 -91.104 1.00 80.50 83 HIS A O 1
ATOM 646 N N . ILE A 1 84 ? 33.292 28.491 -90.133 1.00 81.19 84 ILE A N 1
ATOM 647 C CA . ILE A 1 84 ? 32.626 27.389 -89.436 1.00 81.19 84 ILE A CA 1
ATOM 648 C C . ILE A 1 84 ? 32.208 27.885 -88.050 1.00 81.19 84 ILE A C 1
ATOM 650 O O . ILE A 1 84 ? 33.049 28.146 -87.192 1.00 81.19 84 ILE A O 1
ATOM 654 N N . LYS A 1 85 ? 30.894 28.007 -87.819 1.00 79.12 85 LYS A N 1
ATOM 655 C CA . LYS A 1 85 ? 30.343 28.488 -86.537 1.00 79.12 85 LYS A CA 1
ATOM 656 C C . LYS A 1 85 ? 30.540 27.502 -85.385 1.00 79.12 85 LYS A C 1
ATOM 658 O O . LYS A 1 85 ? 30.706 27.936 -84.254 1.00 79.12 85 LYS A O 1
ATOM 663 N N . GLN A 1 86 ? 30.485 26.203 -85.670 1.00 81.81 86 GLN A N 1
ATOM 664 C CA . GLN A 1 86 ? 30.554 25.157 -84.657 1.00 81.81 86 GLN A CA 1
ATOM 665 C C . GLN A 1 86 ? 31.309 23.952 -85.216 1.00 81.81 86 GLN A C 1
ATOM 667 O O . GLN A 1 86 ? 30.815 23.248 -86.098 1.00 81.81 86 GLN A O 1
ATOM 672 N N . ALA A 1 87 ? 32.522 23.726 -84.719 1.00 79.12 87 ALA A N 1
ATOM 673 C CA . ALA A 1 87 ? 33.334 22.582 -85.101 1.00 79.12 87 ALA A CA 1
ATOM 674 C C . ALA A 1 87 ? 32.778 21.297 -84.462 1.00 79.12 87 ALA A C 1
ATOM 676 O O . ALA A 1 87 ? 32.977 21.040 -83.273 1.00 79.12 87 ALA A O 1
ATOM 677 N N . ASN A 1 88 ? 32.077 20.488 -85.258 1.00 82.44 88 ASN A N 1
ATOM 678 C CA . ASN A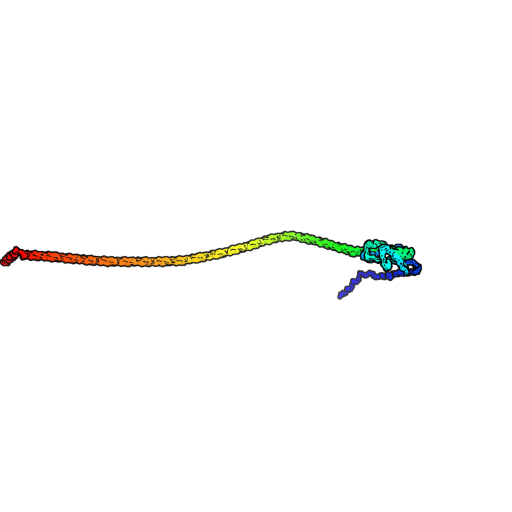 1 88 ? 31.576 19.167 -84.872 1.00 82.44 88 ASN A CA 1
ATOM 679 C C . ASN A 1 88 ? 32.269 18.062 -85.692 1.00 82.44 88 ASN A C 1
ATOM 681 O O . ASN A 1 88 ? 32.874 18.339 -86.728 1.00 82.44 88 ASN A O 1
ATOM 685 N N . SER A 1 89 ? 32.153 16.802 -85.263 1.00 81.44 89 SER A N 1
ATOM 686 C CA . SER A 1 89 ? 32.696 15.632 -85.969 1.00 81.44 89 SER A CA 1
ATOM 687 C C . SER A 1 89 ? 32.189 15.509 -87.410 1.00 81.44 89 SER A C 1
ATOM 689 O O . SER A 1 89 ? 32.913 15.010 -88.264 1.00 81.44 89 SER A O 1
ATOM 691 N N . THR A 1 90 ? 30.991 16.023 -87.703 1.00 81.44 90 THR A N 1
ATOM 692 C CA . THR A 1 90 ? 30.387 16.055 -89.047 1.00 81.44 90 THR A CA 1
ATOM 693 C C . THR A 1 90 ? 31.011 17.087 -89.985 1.00 81.44 90 THR A C 1
ATOM 695 O O . THR A 1 90 ? 30.768 17.036 -91.180 1.00 81.44 90 THR A O 1
ATOM 698 N N . VAL A 1 91 ? 31.776 18.044 -89.455 1.00 79.94 91 VAL A N 1
ATOM 699 C CA . VAL A 1 91 ? 32.389 19.148 -90.218 1.00 79.94 91 VAL A CA 1
ATOM 700 C C . VAL A 1 91 ? 33.861 18.833 -90.550 1.00 79.94 91 VAL A C 1
ATOM 702 O O . VAL A 1 91 ? 34.558 19.613 -91.192 1.00 79.94 91 VAL A O 1
ATOM 705 N N . VAL A 1 92 ? 34.366 17.673 -90.111 1.00 82.94 92 VAL A N 1
ATOM 706 C CA . VAL A 1 92 ? 35.721 17.184 -90.408 1.00 82.94 92 VAL A CA 1
ATOM 707 C C . VAL A 1 92 ? 35.778 16.692 -91.846 1.00 82.94 92 VAL A C 1
ATOM 709 O O . VAL A 1 92 ? 35.673 15.500 -92.122 1.00 82.94 92 VAL A O 1
ATOM 712 N N . GLU A 1 93 ? 35.961 17.626 -92.768 1.00 81.31 93 GLU A N 1
ATOM 713 C CA . GLU A 1 93 ? 36.056 17.341 -94.193 1.00 81.31 93 GLU A CA 1
ATOM 714 C C . GLU A 1 93 ? 37.270 18.027 -94.835 1.00 81.31 93 GLU A C 1
ATOM 716 O O . GLU A 1 93 ? 38.028 18.787 -94.217 1.00 81.31 93 GLU A O 1
ATOM 721 N N . ARG A 1 94 ? 37.480 17.704 -96.112 1.00 82.94 94 ARG A N 1
ATOM 722 C CA . ARG A 1 94 ? 38.492 18.324 -96.960 1.00 82.94 94 ARG A CA 1
ATOM 723 C C . ARG A 1 94 ? 37.855 19.486 -97.715 1.00 82.94 94 ARG A C 1
ATOM 725 O O . ARG A 1 94 ? 37.065 19.270 -98.629 1.00 82.94 94 ARG A O 1
ATOM 732 N N . TYR A 1 95 ? 38.252 20.704 -97.373 1.00 83.19 95 TYR A N 1
ATOM 733 C CA . TYR A 1 95 ? 37.795 21.913 -98.045 1.00 83.19 95 TYR A CA 1
ATOM 734 C C . TYR A 1 95 ? 38.705 22.236 -99.225 1.00 83.19 95 TYR A C 1
ATOM 736 O O . TYR A 1 95 ? 39.930 22.216 -99.100 1.00 83.19 95 TYR A O 1
ATOM 744 N N . VAL A 1 96 ? 38.111 22.538 -100.378 1.00 80.81 96 VAL A N 1
ATOM 745 C CA . VAL A 1 96 ? 38.852 22.928 -101.582 1.00 80.81 96 VAL A CA 1
ATOM 746 C C . VAL A 1 96 ? 38.506 24.368 -101.921 1.00 80.81 96 VAL A C 1
ATOM 748 O O . VAL A 1 96 ? 37.343 24.690 -102.176 1.00 80.81 96 VAL A O 1
ATOM 751 N N . CYS A 1 97 ? 39.525 25.223 -101.926 1.00 78.69 97 CYS A N 1
ATOM 752 C CA . CYS A 1 97 ? 39.411 26.581 -102.428 1.00 78.69 97 CYS A CA 1
ATOM 753 C C . CYS A 1 97 ? 39.893 26.616 -103.875 1.00 78.69 97 CYS A C 1
ATOM 755 O O . CYS A 1 97 ? 41.000 26.175 -104.180 1.00 78.69 97 CYS A O 1
ATOM 757 N N . THR A 1 98 ? 39.068 27.154 -104.768 1.00 77.06 98 THR A N 1
ATOM 758 C CA . THR A 1 98 ? 39.435 27.374 -106.169 1.00 77.06 98 THR A CA 1
ATOM 759 C C . THR A 1 98 ? 39.531 28.867 -106.431 1.00 77.06 98 THR A C 1
ATOM 761 O O . THR A 1 98 ? 38.592 29.619 -106.148 1.00 77.06 98 THR A O 1
ATOM 764 N N . VAL A 1 99 ? 40.665 29.291 -106.984 1.00 75.69 99 VAL A N 1
ATOM 765 C CA . VAL A 1 99 ? 40.909 30.675 -107.385 1.00 75.69 99 VAL A CA 1
ATOM 766 C C . VAL A 1 99 ? 40.996 30.733 -108.902 1.00 75.69 99 VAL A C 1
ATOM 768 O O . VAL A 1 99 ? 41.828 30.071 -109.522 1.00 75.69 99 VAL A O 1
ATOM 771 N N . GLU A 1 100 ? 40.118 31.535 -109.494 1.00 72.44 100 GLU A N 1
ATOM 772 C CA . GLU A 1 100 ? 39.968 31.653 -110.941 1.00 72.44 100 GLU A CA 1
ATOM 773 C C . GLU A 1 100 ? 40.478 33.024 -111.412 1.00 72.44 100 GLU A C 1
ATOM 775 O O . GLU A 1 100 ? 39.994 34.071 -110.960 1.00 72.44 100 GLU A O 1
ATOM 780 N N . LYS A 1 101 ? 41.468 33.027 -112.318 1.00 70.12 101 LYS A N 1
ATOM 781 C CA . LYS A 1 101 ? 41.997 34.237 -112.967 1.00 70.12 101 LYS A CA 1
ATOM 782 C C . LYS A 1 101 ? 42.102 34.022 -114.477 1.00 70.12 101 LYS A C 1
ATOM 784 O O . LYS A 1 101 ? 43.076 33.452 -114.962 1.00 70.12 101 LYS A O 1
ATOM 789 N N . GLY A 1 102 ? 41.133 34.551 -115.223 1.00 71.44 102 GLY A N 1
ATOM 790 C CA . GLY A 1 102 ? 41.088 34.359 -116.676 1.00 71.44 102 GLY A CA 1
ATOM 791 C C . GLY A 1 102 ? 40.975 32.871 -117.013 1.00 71.44 102 GLY A C 1
ATOM 792 O O . GLY A 1 102 ? 40.104 32.203 -116.469 1.00 71.44 102 GLY A O 1
ATOM 793 N N . GLU A 1 103 ? 41.870 32.355 -117.856 1.00 63.72 103 GLU A N 1
ATOM 794 C CA . GLU A 1 103 ? 41.920 30.929 -118.230 1.00 63.72 103 GLU A CA 1
ATOM 795 C C . GLU A 1 103 ? 42.693 30.042 -117.238 1.00 63.72 103 GLU A C 1
ATOM 797 O O . GLU A 1 103 ? 42.645 28.819 -117.349 1.00 63.72 103 GLU A O 1
ATOM 802 N N . MET A 1 104 ? 43.386 30.615 -116.245 1.00 65.62 104 MET A N 1
ATOM 803 C CA . MET A 1 104 ? 44.084 29.812 -115.238 1.00 65.62 104 MET A CA 1
ATOM 804 C C . MET A 1 104 ? 43.203 29.565 -114.013 1.00 65.62 104 MET A C 1
ATOM 806 O O . MET A 1 104 ? 42.771 30.503 -113.331 1.00 65.62 104 MET A O 1
ATOM 810 N N . GLN A 1 105 ? 42.998 28.285 -113.702 1.00 70.12 105 GLN A N 1
ATOM 811 C CA . GLN A 1 105 ? 42.368 27.822 -112.471 1.00 70.12 105 GLN A CA 1
ATOM 812 C C . GLN A 1 105 ? 43.396 27.105 -111.607 1.00 70.12 105 GLN A C 1
ATOM 814 O O . GLN A 1 105 ? 43.972 26.099 -112.014 1.00 70.12 105 GLN A O 1
ATOM 819 N N . ASN A 1 106 ? 43.578 27.605 -110.390 1.00 73.50 106 ASN A N 1
ATOM 820 C CA . ASN A 1 106 ? 44.414 26.962 -109.389 1.00 73.50 106 ASN A CA 1
ATOM 821 C C . ASN A 1 106 ? 43.536 26.585 -108.186 1.00 73.50 106 ASN A C 1
ATOM 823 O O . ASN A 1 106 ? 42.632 27.335 -107.807 1.00 73.50 106 ASN A O 1
ATOM 827 N N . HIS A 1 107 ? 43.797 25.426 -107.582 1.00 74.06 107 HIS A N 1
ATOM 828 C CA . HIS A 1 107 ? 43.056 24.933 -106.422 1.00 74.06 107 HIS A CA 1
ATOM 829 C C . HIS A 1 107 ? 43.996 24.624 -105.255 1.00 74.06 107 HIS A C 1
ATOM 831 O O . HIS A 1 107 ? 45.114 24.152 -105.452 1.00 74.06 107 HIS A O 1
ATOM 837 N N . THR A 1 108 ? 43.533 24.874 -104.032 1.00 77.00 108 THR A N 1
ATOM 838 C CA . THR A 1 108 ? 44.232 24.533 -102.789 1.00 77.00 108 THR A CA 1
ATOM 839 C C . THR A 1 108 ? 43.345 23.665 -101.909 1.00 77.00 108 THR A C 1
ATOM 841 O O . THR A 1 108 ? 42.127 23.843 -101.838 1.00 77.00 108 THR A O 1
ATOM 844 N N . ILE A 1 109 ? 43.966 22.685 -101.252 1.00 80.62 109 ILE A N 1
ATOM 845 C CA . ILE A 1 109 ? 43.280 21.703 -100.413 1.00 80.62 109 ILE A CA 1
ATOM 846 C C . ILE A 1 109 ? 43.604 21.991 -98.949 1.00 80.62 109 ILE A C 1
ATOM 848 O O . ILE A 1 109 ? 44.768 21.972 -98.543 1.00 80.62 109 ILE A O 1
ATOM 852 N N . ILE A 1 110 ? 42.563 22.202 -98.150 1.00 82.19 110 ILE A N 1
ATOM 853 C CA . ILE A 1 110 ? 42.656 22.448 -96.716 1.00 82.19 110 ILE A CA 1
ATOM 854 C C . ILE A 1 110 ? 41.979 21.292 -95.979 1.00 82.19 110 ILE A C 1
ATOM 856 O O . ILE A 1 110 ? 40.791 21.025 -96.148 1.00 82.19 110 ILE A O 1
ATOM 860 N N . ASN A 1 111 ? 42.749 20.585 -95.155 1.00 84.12 111 ASN A N 1
ATOM 861 C CA . ASN A 1 111 ? 42.241 19.514 -94.308 1.00 84.12 111 ASN A CA 1
ATOM 862 C C . ASN A 1 111 ? 41.878 20.099 -92.940 1.00 84.12 111 ASN A C 1
ATOM 864 O O . ASN A 1 111 ? 42.750 20.602 -92.226 1.00 84.12 111 ASN A O 1
ATOM 868 N N . PHE A 1 112 ? 40.606 20.007 -92.563 1.00 83.94 112 PHE A N 1
ATOM 869 C CA . PHE A 1 112 ? 40.150 20.391 -91.233 1.00 83.94 112 PHE A CA 1
ATOM 870 C C . PHE A 1 112 ? 40.191 19.176 -90.300 1.00 83.94 112 PHE A C 1
ATOM 872 O O . PHE A 1 112 ? 39.735 18.096 -90.668 1.00 83.94 112 PHE A O 1
ATOM 879 N N . ARG A 1 113 ? 40.760 19.321 -89.098 1.00 83.81 113 ARG A N 1
ATOM 880 C CA . ARG A 1 113 ? 40.733 18.281 -88.054 1.00 83.81 113 ARG A CA 1
ATOM 881 C C . ARG A 1 113 ? 40.296 18.862 -86.717 1.00 83.81 113 ARG A C 1
ATOM 883 O O . ARG A 1 113 ? 40.726 19.949 -86.339 1.00 83.81 113 ARG A O 1
ATOM 890 N N . LEU A 1 114 ? 39.499 18.096 -85.980 1.00 84.94 114 LEU A N 1
ATOM 891 C CA . LEU A 1 114 ? 39.154 18.423 -84.601 1.00 84.94 114 LEU A CA 1
ATOM 892 C C . LEU A 1 114 ? 40.271 18.010 -83.640 1.00 84.94 114 LEU A C 1
ATOM 894 O O . LEU A 1 114 ? 40.831 16.919 -83.754 1.00 84.94 114 LEU A O 1
ATOM 898 N N . ASP A 1 115 ? 40.557 18.880 -82.677 1.00 82.25 115 ASP A N 1
ATOM 899 C CA . ASP A 1 115 ? 41.463 18.598 -81.570 1.00 82.25 115 ASP A CA 1
ATOM 900 C C . ASP A 1 115 ? 40.664 18.298 -80.289 1.00 82.25 115 ASP A C 1
ATOM 902 O O . ASP A 1 115 ? 39.914 19.141 -79.790 1.00 82.25 115 ASP A O 1
ATOM 906 N N . TYR A 1 116 ? 40.815 17.075 -79.772 1.00 78.62 116 TYR A N 1
ATOM 907 C CA . TYR A 1 116 ? 40.138 16.586 -78.561 1.00 78.62 116 TYR A CA 1
ATOM 908 C C . TYR A 1 116 ? 41.015 16.664 -77.302 1.00 78.62 116 TYR A C 1
ATOM 910 O O . TYR A 1 116 ? 40.562 16.294 -76.217 1.00 78.62 116 TYR A O 1
ATOM 918 N N . THR A 1 117 ? 42.262 17.128 -77.413 1.00 80.25 117 THR A N 1
ATOM 919 C CA . THR A 1 117 ? 43.234 17.126 -76.302 1.00 80.25 117 THR A CA 1
ATOM 920 C C . THR A 1 117 ? 42.744 17.878 -75.061 1.00 80.25 117 THR A C 1
ATOM 922 O O . THR A 1 117 ? 42.893 17.383 -73.944 1.00 80.25 117 THR A O 1
ATOM 925 N N . ASP A 1 118 ? 42.091 19.026 -75.245 1.00 75.62 118 ASP A N 1
ATOM 926 C CA . ASP A 1 118 ? 41.563 19.852 -74.148 1.00 75.62 118 ASP A CA 1
ATOM 927 C C . ASP A 1 118 ? 40.402 19.156 -73.408 1.00 75.62 118 ASP A C 1
ATOM 929 O O . ASP A 1 118 ? 40.323 19.162 -72.177 1.00 75.62 118 ASP A O 1
ATOM 933 N N . TRP A 1 119 ? 39.530 18.468 -74.155 1.00 77.44 119 TRP A N 1
ATOM 934 C CA . TRP A 1 119 ? 38.388 17.747 -73.590 1.00 77.44 119 TRP A CA 1
ATOM 935 C C . TRP A 1 119 ? 38.833 16.554 -72.734 1.00 77.44 119 TRP A C 1
ATOM 937 O O . TRP A 1 119 ? 38.378 16.403 -71.595 1.00 77.44 119 TRP A O 1
ATOM 947 N N . TYR A 1 120 ? 39.772 15.753 -73.248 1.00 78.25 120 TYR A N 1
ATOM 948 C CA . TYR A 1 120 ? 40.336 14.620 -72.512 1.00 78.25 120 TYR A CA 1
ATOM 949 C C . TYR A 1 120 ? 41.093 15.071 -71.261 1.00 78.25 120 TYR A C 1
ATOM 951 O O . TYR A 1 120 ? 40.892 14.499 -70.191 1.00 78.25 120 TYR A O 1
ATOM 959 N N . SER A 1 121 ? 41.919 16.115 -71.374 1.00 79.00 121 SER A N 1
ATOM 960 C CA . SER A 1 121 ? 42.718 16.622 -70.255 1.00 79.00 121 SER A CA 1
ATOM 961 C C . SER A 1 121 ? 41.845 17.155 -69.111 1.00 79.00 121 SER A C 1
ATOM 963 O O . SER A 1 121 ? 42.047 16.814 -67.947 1.00 79.00 121 SER A O 1
ATOM 965 N N . LYS A 1 122 ? 40.825 17.962 -69.431 1.00 75.69 122 LYS A N 1
ATOM 966 C CA . LYS A 1 122 ? 40.061 18.689 -68.411 1.00 75.69 122 LYS A CA 1
ATOM 967 C C . LYS A 1 122 ? 38.913 17.884 -67.807 1.00 75.69 122 LYS A C 1
ATOM 969 O O . LYS A 1 122 ? 38.722 17.919 -66.595 1.00 75.69 122 LYS A O 1
ATOM 974 N N . TYR A 1 123 ? 38.127 17.186 -68.625 1.00 79.56 123 TYR A N 1
ATOM 975 C CA . TYR A 1 123 ? 36.872 16.583 -68.160 1.00 79.56 123 TYR A CA 1
ATOM 976 C C . TYR A 1 123 ? 37.044 15.129 -67.732 1.00 79.56 123 TYR A C 1
ATOM 978 O O . TYR A 1 123 ? 36.556 14.738 -66.669 1.00 79.56 123 TYR A O 1
ATOM 986 N N . VAL A 1 124 ? 37.774 14.336 -68.519 1.00 82.50 124 VAL A N 1
ATOM 987 C CA . VAL A 1 124 ? 37.928 12.902 -68.248 1.00 82.50 124 VAL A CA 1
ATOM 988 C C . VAL A 1 124 ? 38.759 12.689 -66.985 1.00 82.50 124 VAL A C 1
ATOM 990 O O . VAL A 1 124 ? 38.276 12.047 -66.053 1.00 82.50 124 VAL A O 1
ATOM 993 N N . PHE A 1 125 ? 39.943 13.302 -66.878 1.00 82.56 125 PHE A N 1
ATOM 994 C CA . PHE A 1 125 ? 40.789 13.135 -65.688 1.00 82.56 125 PHE A CA 1
ATOM 995 C C . PHE A 1 125 ? 40.133 13.651 -64.407 1.00 82.56 125 PHE A C 1
ATOM 997 O O . PHE A 1 125 ? 40.204 12.982 -63.378 1.00 82.56 125 PHE A O 1
ATOM 1004 N N . HIS A 1 126 ? 39.442 14.792 -64.467 1.00 83.06 126 HIS A N 1
ATOM 1005 C CA . HIS A 1 126 ? 38.743 15.329 -63.303 1.00 83.06 126 HIS A CA 1
ATOM 1006 C C . HIS A 1 126 ? 37.626 14.378 -62.841 1.00 83.06 126 HIS A C 1
ATOM 1008 O O . HIS A 1 126 ? 37.532 14.068 -61.657 1.00 83.06 126 HIS A O 1
ATOM 1014 N N . SER A 1 127 ? 36.822 13.838 -63.764 1.00 86.50 127 SER A N 1
ATOM 1015 C CA . SER A 1 127 ? 35.746 12.896 -63.415 1.00 86.50 127 SER A CA 1
ATOM 1016 C C . SER A 1 127 ? 36.259 11.588 -62.797 1.00 86.50 127 SER A C 1
ATOM 1018 O O . SER A 1 127 ? 35.720 11.132 -61.788 1.00 86.50 127 SER A O 1
ATOM 1020 N N . VAL A 1 128 ? 37.339 11.020 -63.346 1.00 90.62 128 VAL A N 1
ATOM 1021 C CA . VAL A 1 128 ? 37.950 9.780 -62.844 1.00 90.62 128 VAL A CA 1
ATOM 1022 C C . VAL A 1 128 ? 38.565 10.000 -61.463 1.00 90.62 128 VAL A C 1
ATOM 1024 O O . VAL A 1 128 ? 38.390 9.165 -60.576 1.00 90.62 128 VAL A O 1
ATOM 1027 N N . PHE A 1 129 ? 39.228 11.140 -61.252 1.00 88.94 129 PHE A N 1
ATOM 1028 C CA . PHE A 1 129 ? 39.823 11.494 -59.966 1.00 88.94 129 PHE A CA 1
ATOM 1029 C C . PHE A 1 129 ? 38.772 11.581 -58.849 1.00 88.94 129 PHE A C 1
ATOM 1031 O O . PHE A 1 129 ? 38.913 10.932 -57.811 1.00 88.94 129 PHE A O 1
ATOM 1038 N N . TRP A 1 130 ? 37.678 12.314 -59.077 1.00 91.00 130 TRP A N 1
ATOM 1039 C CA . TRP A 1 130 ? 36.603 12.434 -58.086 1.00 91.00 130 TRP A CA 1
ATOM 1040 C C . TRP A 1 130 ? 35.834 11.125 -57.883 1.00 91.00 130 TRP A C 1
ATOM 1042 O O . TRP A 1 130 ? 35.452 10.817 -56.754 1.00 91.00 130 TRP A O 1
ATOM 1052 N N . GLY A 1 131 ? 35.663 10.316 -58.932 1.00 92.12 131 GLY A N 1
ATOM 1053 C CA . GLY A 1 131 ? 35.063 8.984 -58.822 1.00 92.12 131 GLY A CA 1
ATOM 1054 C C . GLY A 1 131 ? 35.885 8.038 -57.940 1.00 92.12 131 GLY A C 1
ATOM 1055 O O . GLY A 1 131 ? 35.348 7.398 -57.033 1.00 92.12 131 GLY A O 1
ATOM 1056 N N . ALA A 1 132 ? 37.203 7.987 -58.141 1.00 92.00 132 ALA A N 1
ATOM 1057 C CA . ALA A 1 132 ? 38.098 7.167 -57.325 1.00 92.00 132 ALA A CA 1
ATOM 1058 C C . ALA A 1 132 ? 38.115 7.620 -55.853 1.00 92.00 132 ALA A C 1
ATOM 1060 O O . ALA A 1 132 ? 38.065 6.794 -54.940 1.00 92.00 132 ALA A O 1
ATOM 1061 N N . LEU A 1 133 ? 38.113 8.934 -55.611 1.00 93.69 133 LEU A N 1
ATOM 1062 C CA . LEU A 1 133 ? 38.082 9.487 -54.259 1.00 93.69 133 LEU A CA 1
ATOM 1063 C C . LEU A 1 133 ? 36.768 9.155 -53.534 1.00 93.69 133 LEU A C 1
ATOM 1065 O O . LEU A 1 133 ? 36.792 8.733 -52.378 1.00 93.69 133 LEU A O 1
ATOM 1069 N N . LEU A 1 134 ? 35.630 9.273 -54.224 1.00 94.50 134 LEU A N 1
ATOM 1070 C CA . LEU A 1 134 ? 34.319 8.951 -53.661 1.00 94.50 134 LEU A CA 1
ATOM 1071 C C . LEU A 1 134 ? 34.188 7.458 -53.333 1.00 94.50 134 LEU A C 1
ATOM 1073 O O . LEU A 1 134 ? 33.739 7.098 -52.247 1.00 94.50 134 LEU A O 1
ATOM 1077 N N . THR A 1 135 ? 34.604 6.583 -54.250 1.00 93.00 135 THR A N 1
ATOM 1078 C CA . THR A 1 135 ? 34.532 5.126 -54.041 1.00 93.00 135 THR A CA 1
ATOM 1079 C C . THR A 1 135 ? 35.416 4.668 -52.882 1.00 93.00 135 THR A C 1
ATOM 1081 O O . THR A 1 135 ? 34.955 3.902 -52.037 1.00 93.00 135 THR A O 1
ATOM 1084 N N . SER A 1 136 ? 36.639 5.194 -52.779 1.00 95.06 136 SER A N 1
ATOM 1085 C CA . SER A 1 136 ? 37.540 4.927 -51.652 1.00 95.06 136 SER A CA 1
ATOM 1086 C C . SER A 1 136 ? 36.923 5.355 -50.315 1.00 95.06 136 SER A C 1
ATOM 1088 O O . SER A 1 136 ? 36.888 4.577 -49.361 1.00 95.06 136 SER A O 1
ATOM 1090 N N . LEU A 1 137 ? 36.341 6.559 -50.259 1.00 95.62 137 LEU A N 1
ATOM 1091 C CA . LEU A 1 137 ? 35.685 7.075 -49.057 1.00 95.62 137 LEU A CA 1
ATOM 1092 C C . LEU A 1 137 ? 34.500 6.195 -48.632 1.00 95.62 137 LEU A C 1
ATOM 1094 O O . LEU A 1 137 ? 34.371 5.869 -47.452 1.00 95.62 137 LEU A O 1
ATOM 1098 N N . ILE A 1 138 ? 33.671 5.755 -49.580 1.00 95.44 138 ILE A N 1
ATOM 1099 C CA . ILE A 1 138 ? 32.533 4.868 -49.299 1.00 95.44 138 ILE A CA 1
ATOM 1100 C C . ILE A 1 138 ? 33.010 3.525 -48.733 1.00 95.44 138 ILE A C 1
ATOM 1102 O O . ILE A 1 138 ? 32.470 3.064 -47.729 1.00 95.44 138 ILE A O 1
ATOM 1106 N N . VAL A 1 139 ? 34.040 2.912 -49.321 1.00 96.62 139 VAL A N 1
ATOM 1107 C CA . VAL A 1 139 ? 34.588 1.632 -48.836 1.00 96.62 139 VAL A CA 1
ATOM 1108 C C . VAL A 1 139 ? 35.147 1.771 -47.414 1.00 96.62 139 VAL A C 1
ATOM 1110 O O . VAL A 1 139 ? 34.892 0.916 -46.560 1.00 96.62 139 VAL A O 1
ATOM 1113 N N . CYS A 1 140 ? 35.838 2.872 -47.116 1.00 95.25 140 CYS A N 1
ATOM 1114 C CA . CYS A 1 140 ? 36.315 3.174 -45.765 1.00 95.25 140 CYS A CA 1
ATOM 1115 C C . CYS A 1 140 ? 35.163 3.339 -44.759 1.00 95.25 140 CYS A C 1
ATOM 1117 O O . CYS A 1 140 ? 35.228 2.802 -43.655 1.00 95.25 140 CYS A O 1
ATOM 1119 N N . ILE A 1 141 ? 34.076 4.024 -45.132 1.00 95.44 141 ILE A N 1
ATOM 1120 C CA . ILE A 1 141 ? 32.906 4.178 -44.253 1.00 95.44 141 ILE A CA 1
ATOM 1121 C C . ILE A 1 141 ? 32.230 2.829 -44.001 1.00 95.44 141 ILE A C 1
ATOM 1123 O O . ILE A 1 141 ? 31.922 2.501 -42.857 1.00 95.44 141 ILE A O 1
ATOM 1127 N N . VAL A 1 142 ? 32.015 2.029 -45.045 1.00 95.81 142 VAL A N 1
ATOM 1128 C CA . VAL A 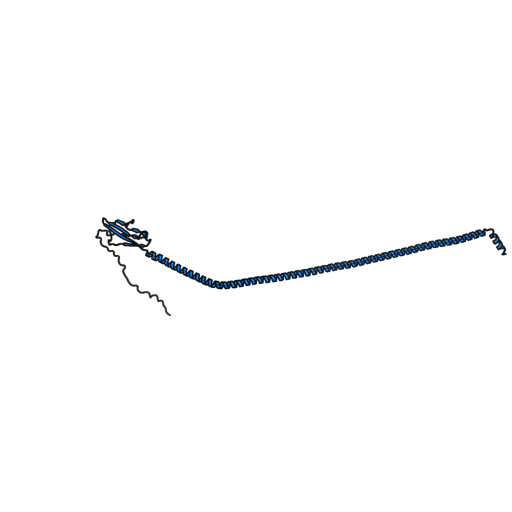1 142 ? 31.340 0.729 -44.919 1.00 95.81 142 VAL A CA 1
ATOM 1129 C C . VAL A 1 142 ? 32.141 -0.214 -44.022 1.00 95.81 142 VAL A C 1
ATOM 1131 O O . VAL A 1 142 ? 31.575 -0.835 -43.122 1.00 95.81 142 VAL A O 1
ATOM 1134 N N . THR A 1 143 ? 33.461 -0.283 -44.202 1.00 95.94 143 THR A N 1
ATOM 1135 C CA . THR A 1 143 ? 34.327 -1.113 -43.347 1.00 95.94 143 THR A CA 1
ATOM 1136 C C . THR A 1 143 ? 34.330 -0.636 -41.894 1.00 95.94 143 THR A C 1
ATOM 1138 O O . THR A 1 143 ? 34.264 -1.459 -40.980 1.00 95.94 143 THR A O 1
ATOM 1141 N N . PHE A 1 144 ? 34.315 0.678 -41.659 1.00 95.31 144 PHE A N 1
ATOM 1142 C CA . PHE A 1 144 ? 34.218 1.249 -40.316 1.00 95.31 144 PHE A CA 1
ATOM 1143 C C . PHE A 1 144 ? 32.884 0.922 -39.628 1.00 95.31 144 PHE A C 1
ATOM 1145 O O . PHE A 1 144 ? 32.878 0.495 -38.474 1.00 95.31 144 PHE A O 1
ATOM 1152 N N . VAL A 1 145 ? 31.758 1.044 -40.339 1.00 94.25 145 VAL A N 1
ATOM 1153 C CA . VAL A 1 145 ? 30.423 0.726 -39.803 1.00 94.25 145 VAL A CA 1
ATOM 1154 C C . VAL A 1 145 ? 30.314 -0.754 -39.444 1.00 94.25 145 VAL A C 1
ATOM 1156 O O . VAL A 1 145 ? 29.853 -1.080 -38.352 1.00 94.25 145 VAL A O 1
ATOM 1159 N N . VAL A 1 146 ? 30.788 -1.655 -40.308 1.00 93.31 146 VAL A N 1
ATOM 1160 C CA . VAL A 1 146 ? 30.791 -3.098 -40.019 1.00 93.31 146 VAL A CA 1
ATOM 1161 C C . VAL A 1 146 ? 31.641 -3.411 -38.786 1.00 93.31 146 VAL A C 1
ATOM 1163 O O . VAL A 1 146 ? 31.221 -4.204 -37.945 1.00 93.31 146 VAL A O 1
ATOM 1166 N N . ASN A 1 147 ? 32.794 -2.757 -38.627 1.00 92.12 147 ASN A N 1
ATOM 1167 C CA . ASN A 1 147 ? 33.654 -2.956 -37.462 1.00 92.12 147 ASN A CA 1
ATOM 1168 C C . ASN A 1 147 ? 33.005 -2.436 -36.165 1.00 92.12 147 ASN A C 1
ATOM 1170 O O . ASN A 1 147 ? 33.016 -3.125 -35.147 1.00 92.12 147 ASN A O 1
ATOM 1174 N N . ILE A 1 148 ? 32.351 -1.269 -36.204 1.00 88.62 148 ILE A N 1
ATOM 1175 C CA . ILE A 1 148 ? 31.575 -0.761 -35.061 1.00 88.62 148 ILE A CA 1
ATOM 1176 C C . ILE A 1 148 ? 30.453 -1.734 -34.696 1.00 88.62 148 ILE A C 1
ATOM 1178 O O . ILE A 1 148 ? 30.300 -2.080 -33.526 1.00 88.62 148 ILE A O 1
ATOM 1182 N N . ILE A 1 149 ? 29.687 -2.207 -35.682 1.00 88.50 149 ILE A N 1
ATOM 1183 C CA . ILE A 1 149 ? 28.602 -3.168 -35.452 1.00 88.50 149 ILE A CA 1
ATOM 1184 C C . ILE A 1 149 ? 29.159 -4.460 -34.840 1.00 88.50 149 ILE A C 1
ATOM 1186 O O . ILE A 1 149 ? 28.586 -4.988 -33.886 1.00 88.50 149 ILE A O 1
ATOM 1190 N N . TRP A 1 150 ? 30.300 -4.949 -35.324 1.00 88.94 150 TRP A N 1
ATOM 1191 C CA . TRP A 1 150 ? 30.975 -6.124 -34.775 1.00 88.94 150 TRP A CA 1
ATOM 1192 C C . TRP A 1 150 ? 31.404 -5.936 -33.308 1.00 88.94 150 TRP A C 1
ATOM 1194 O O . TRP A 1 150 ? 31.171 -6.806 -32.469 1.00 88.94 150 TRP A O 1
ATOM 1204 N N . ILE A 1 151 ? 31.978 -4.781 -32.962 1.00 86.38 151 ILE A N 1
ATOM 1205 C CA . ILE A 1 151 ? 32.382 -4.463 -31.583 1.00 86.38 151 ILE A CA 1
ATOM 1206 C C . ILE A 1 151 ? 31.154 -4.367 -30.662 1.00 86.38 151 ILE A C 1
ATOM 1208 O O . ILE A 1 151 ? 31.128 -5.000 -29.604 1.00 86.38 151 ILE A O 1
ATOM 1212 N N . LEU A 1 152 ? 30.106 -3.649 -31.082 1.00 81.69 152 LEU A N 1
ATOM 1213 C CA . LEU A 1 152 ? 28.878 -3.468 -30.298 1.00 81.69 152 LEU A CA 1
ATOM 1214 C C . LEU A 1 152 ? 28.110 -4.780 -30.094 1.00 81.69 152 LEU A C 1
ATOM 1216 O O . LEU A 1 152 ? 27.582 -5.035 -29.010 1.00 81.69 152 LEU A O 1
ATOM 1220 N N . THR A 1 153 ? 28.051 -5.642 -31.110 1.00 80.25 153 THR A N 1
ATOM 1221 C CA . THR A 1 153 ? 27.399 -6.958 -30.998 1.00 80.25 153 THR A CA 1
ATOM 1222 C C . THR A 1 153 ? 28.145 -7.874 -30.031 1.00 80.25 153 THR A C 1
ATOM 1224 O O . THR A 1 153 ? 27.515 -8.507 -29.186 1.00 80.25 153 THR A O 1
ATOM 1227 N N . ARG A 1 154 ? 29.484 -7.882 -30.058 1.00 80.62 154 ARG A N 1
ATOM 1228 C CA . ARG A 1 154 ? 30.290 -8.656 -29.103 1.00 80.62 154 ARG A CA 1
ATOM 1229 C C . ARG A 1 154 ? 30.075 -8.206 -27.657 1.00 80.62 154 ARG A C 1
ATOM 1231 O O . ARG A 1 154 ? 29.944 -9.045 -26.768 1.00 80.62 154 ARG A O 1
ATOM 1238 N N . GLU A 1 155 ? 30.046 -6.900 -27.411 1.00 77.31 155 GLU A N 1
ATOM 1239 C CA . GLU A 1 155 ? 29.865 -6.369 -26.059 1.00 77.31 155 GLU A CA 1
ATOM 1240 C C . GLU A 1 155 ? 28.424 -6.556 -25.564 1.00 77.31 155 GLU A C 1
ATOM 1242 O O . GLU A 1 155 ? 28.198 -6.977 -24.428 1.00 77.31 155 GLU A O 1
ATOM 1247 N N . SER A 1 156 ? 27.432 -6.308 -26.424 1.00 71.81 156 SER A N 1
ATOM 1248 C CA . SER A 1 156 ? 26.011 -6.391 -26.065 1.00 71.81 156 SER A CA 1
ATOM 1249 C C . SER A 1 156 ? 25.564 -7.787 -25.634 1.00 71.81 156 SER A C 1
ATOM 1251 O O . SER A 1 156 ? 24.717 -7.880 -24.751 1.00 71.81 156 SER A O 1
ATOM 1253 N N . ILE A 1 157 ? 26.157 -8.865 -26.159 1.00 70.88 157 ILE A N 1
ATOM 1254 C CA . ILE A 1 157 ? 25.868 -10.239 -25.707 1.00 70.88 157 ILE A CA 1
ATOM 1255 C C . ILE A 1 157 ? 26.261 -10.418 -24.229 1.00 70.88 157 ILE A C 1
ATOM 1257 O O . ILE A 1 157 ? 25.472 -10.921 -23.427 1.00 70.88 157 ILE A O 1
ATOM 1261 N N . LEU A 1 158 ? 27.442 -9.928 -23.834 1.00 70.88 158 LEU A N 1
ATOM 1262 C CA . LEU A 1 158 ? 27.919 -9.993 -22.448 1.00 70.88 158 LEU A CA 1
ATOM 1263 C C . LEU A 1 158 ? 27.098 -9.084 -21.516 1.00 70.88 158 LEU A C 1
ATOM 1265 O O . LEU A 1 158 ? 26.777 -9.452 -20.379 1.00 70.88 158 LEU A O 1
ATOM 1269 N N . TRP A 1 159 ? 26.728 -7.894 -21.996 1.00 69.50 159 TRP A N 1
ATOM 1270 C CA . TRP A 1 159 ? 25.863 -6.975 -21.260 1.00 69.50 159 TRP A CA 1
ATOM 1271 C C . TRP A 1 159 ? 24.431 -7.502 -21.132 1.00 69.50 159 TRP A C 1
ATOM 1273 O O . TRP A 1 159 ? 23.839 -7.326 -20.072 1.00 69.50 159 TRP A O 1
ATOM 1283 N N . ALA A 1 160 ? 23.887 -8.207 -22.127 1.00 71.38 160 ALA A N 1
ATOM 1284 C CA . ALA A 1 160 ? 22.542 -8.786 -22.093 1.00 71.38 160 ALA A CA 1
ATOM 1285 C C . ALA A 1 160 ? 22.396 -9.854 -20.997 1.00 71.38 160 ALA A C 1
ATOM 1287 O O . ALA A 1 160 ? 21.404 -9.862 -20.259 1.00 71.38 160 ALA A O 1
ATOM 1288 N N . GLU A 1 161 ? 23.406 -10.706 -20.803 1.00 75.12 161 GLU A N 1
ATOM 1289 C CA . GLU A 1 161 ? 23.419 -11.656 -19.686 1.00 75.12 161 GLU A CA 1
ATOM 1290 C C . GLU A 1 161 ? 23.451 -10.953 -18.324 1.00 75.12 161 GLU A C 1
ATOM 1292 O O . GLU A 1 161 ? 22.724 -11.327 -17.401 1.00 75.12 161 GLU A O 1
ATOM 1297 N N . ARG A 1 162 ? 24.266 -9.902 -18.176 1.00 73.88 162 ARG A N 1
ATOM 1298 C CA . ARG A 1 162 ? 24.314 -9.118 -16.932 1.00 73.88 162 ARG A CA 1
ATOM 1299 C C . ARG A 1 162 ? 22.998 -8.381 -16.685 1.00 73.88 162 ARG A C 1
ATOM 1301 O O . ARG A 1 162 ? 22.479 -8.437 -15.571 1.00 73.88 162 ARG A O 1
ATOM 1308 N N . LEU A 1 163 ? 22.426 -7.761 -17.715 1.00 77.38 163 LEU A N 1
ATOM 1309 C CA . LEU A 1 163 ? 21.170 -7.021 -17.633 1.00 77.38 163 LEU A CA 1
ATOM 1310 C C . LEU A 1 163 ? 20.001 -7.947 -17.281 1.00 77.38 163 LEU A C 1
ATOM 1312 O O . LEU A 1 163 ? 19.154 -7.577 -16.477 1.00 77.38 163 LEU A O 1
ATOM 1316 N N . SER A 1 164 ? 19.964 -9.163 -17.834 1.00 79.69 164 SER A N 1
ATOM 1317 C CA . SER A 1 164 ? 18.920 -10.147 -17.518 1.00 79.69 164 SER A CA 1
ATOM 1318 C C . SER A 1 164 ? 19.004 -10.653 -16.073 1.00 79.69 164 SER A C 1
ATOM 1320 O O . SER A 1 164 ? 17.971 -10.782 -15.416 1.00 79.69 164 SER A O 1
ATOM 1322 N N . ARG A 1 165 ? 20.212 -10.870 -15.526 1.00 82.69 165 ARG A N 1
ATOM 1323 C CA . ARG A 1 165 ? 20.398 -11.200 -14.099 1.00 82.69 165 ARG A CA 1
ATOM 1324 C C . ARG A 1 165 ? 19.947 -10.060 -13.188 1.00 82.69 165 ARG A C 1
ATOM 1326 O O . ARG A 1 165 ? 19.226 -10.305 -12.224 1.00 82.69 165 ARG A O 1
ATOM 1333 N N . VAL A 1 166 ? 20.328 -8.824 -13.513 1.00 87.94 166 VAL A N 1
ATOM 1334 C CA . VAL A 1 166 ? 19.909 -7.637 -12.753 1.00 87.94 166 VAL A CA 1
ATOM 1335 C C . VAL A 1 166 ? 18.393 -7.458 -12.821 1.00 87.94 166 VAL A C 1
ATOM 1337 O O . VAL A 1 166 ? 17.781 -7.248 -11.782 1.00 87.94 166 VAL A O 1
ATOM 1340 N N . ARG A 1 167 ? 17.764 -7.633 -13.991 1.00 87.81 167 ARG A N 1
ATOM 1341 C CA . ARG A 1 167 ? 16.296 -7.592 -14.131 1.00 87.81 167 ARG A CA 1
ATOM 1342 C C . ARG A 1 167 ? 15.607 -8.618 -13.237 1.00 87.81 167 ARG A C 1
ATOM 1344 O O . ARG A 1 167 ? 14.743 -8.234 -12.462 1.00 87.81 167 ARG A O 1
ATOM 1351 N N . LYS A 1 168 ? 16.055 -9.878 -13.242 1.00 91.56 168 LYS A N 1
ATOM 1352 C CA . LYS A 1 168 ? 15.509 -10.920 -12.350 1.00 91.56 168 LYS A CA 1
ATOM 1353 C C . LYS A 1 168 ? 15.663 -10.567 -10.867 1.00 91.56 168 LYS A C 1
ATOM 1355 O O . LYS A 1 168 ? 14.764 -10.832 -10.074 1.00 91.56 168 LYS A O 1
ATOM 1360 N N . MET A 1 169 ? 16.791 -9.969 -10.478 1.00 93.31 169 MET A N 1
ATOM 1361 C CA . MET A 1 169 ? 17.001 -9.506 -9.103 1.00 93.31 169 MET A CA 1
ATOM 1362 C C . MET A 1 169 ? 16.071 -8.339 -8.748 1.00 93.31 169 MET A C 1
ATOM 1364 O O . MET A 1 169 ? 15.506 -8.328 -7.659 1.00 93.31 169 MET A O 1
ATOM 1368 N N . VAL A 1 170 ? 15.895 -7.377 -9.657 1.00 94.62 170 VAL A N 1
ATOM 1369 C CA . VAL A 1 170 ? 14.981 -6.239 -9.479 1.00 94.62 170 VAL A CA 1
ATOM 1370 C C . VAL A 1 170 ? 13.542 -6.729 -9.357 1.00 94.62 170 VAL A C 1
ATOM 1372 O O . VAL A 1 170 ? 12.867 -6.352 -8.407 1.00 94.62 170 VAL A O 1
ATOM 1375 N N . GLU A 1 171 ? 13.107 -7.650 -10.215 1.00 94.31 171 GLU A N 1
ATOM 1376 C CA . GLU A 1 171 ? 11.788 -8.288 -10.122 1.00 94.31 171 GLU A CA 1
ATOM 1377 C C . GLU A 1 171 ? 11.601 -9.007 -8.777 1.00 94.31 171 GLU A C 1
ATOM 1379 O O . GLU A 1 171 ? 10.557 -8.887 -8.129 1.00 94.31 171 GLU A O 1
ATOM 1384 N N . ALA A 1 172 ? 12.626 -9.722 -8.300 1.00 93.88 172 ALA A N 1
ATOM 1385 C CA . ALA A 1 172 ? 12.592 -10.358 -6.986 1.00 93.88 172 ALA A CA 1
ATOM 1386 C C . ALA A 1 172 ? 12.509 -9.329 -5.842 1.00 93.88 172 ALA A C 1
ATOM 1388 O O . ALA A 1 172 ? 11.788 -9.551 -4.866 1.00 93.88 172 ALA A O 1
ATOM 1389 N N . LEU A 1 173 ? 13.206 -8.197 -5.964 1.00 95.19 173 LEU A N 1
ATOM 1390 C CA . LEU A 1 173 ? 13.215 -7.121 -4.974 1.00 95.19 173 LEU A CA 1
ATOM 1391 C C . LEU A 1 173 ? 11.889 -6.350 -4.952 1.00 95.19 173 LEU A C 1
ATOM 1393 O O . LEU A 1 173 ? 11.374 -6.054 -3.876 1.00 95.19 173 LEU A O 1
ATOM 1397 N N . GLU A 1 174 ? 11.284 -6.091 -6.107 1.00 94.69 174 GLU A N 1
ATOM 1398 C CA . GLU A 1 174 ? 9.941 -5.514 -6.219 1.00 94.69 174 GLU A CA 1
ATOM 1399 C C . GLU A 1 174 ? 8.886 -6.448 -5.621 1.00 94.69 174 GLU A C 1
ATOM 1401 O O . GLU A 1 174 ? 8.034 -6.023 -4.832 1.00 94.69 174 GLU A O 1
ATOM 1406 N N . LYS A 1 175 ? 8.992 -7.752 -5.898 1.00 95.31 175 LYS A N 1
ATOM 1407 C CA . LYS A 1 175 ? 8.132 -8.770 -5.284 1.00 95.31 175 LYS A CA 1
ATOM 1408 C C . LYS A 1 175 ? 8.333 -8.865 -3.769 1.00 95.31 175 LYS A C 1
ATOM 1410 O O . LYS A 1 175 ? 7.390 -9.121 -3.025 1.00 95.31 175 LYS A O 1
ATOM 1415 N N . TYR A 1 176 ? 9.552 -8.656 -3.283 1.00 94.12 176 TYR A N 1
ATOM 1416 C CA . TYR A 1 176 ? 9.821 -8.584 -1.850 1.00 94.12 176 TYR A CA 1
ATOM 1417 C C . TYR A 1 176 ? 9.224 -7.317 -1.223 1.00 94.12 176 TYR A C 1
ATOM 1419 O O . TYR A 1 176 ? 8.577 -7.393 -0.178 1.00 94.12 176 TYR A O 1
ATOM 1427 N N . ARG A 1 177 ? 9.379 -6.163 -1.880 1.00 96.25 177 ARG A N 1
ATOM 1428 C CA . ARG A 1 177 ? 8.835 -4.875 -1.433 1.00 96.25 177 ARG A CA 1
ATOM 1429 C C . ARG A 1 177 ? 7.311 -4.905 -1.328 1.00 96.25 177 ARG A C 1
ATOM 1431 O O . ARG A 1 177 ? 6.768 -4.444 -0.329 1.00 96.25 177 ARG A O 1
ATOM 1438 N N . THR A 1 178 ? 6.630 -5.460 -2.327 1.00 93.44 178 THR A N 1
ATOM 1439 C CA . THR A 1 178 ? 5.163 -5.603 -2.328 1.00 93.44 178 THR A CA 1
ATOM 1440 C C . THR A 1 178 ? 4.686 -6.486 -1.177 1.00 93.44 178 THR A C 1
ATOM 1442 O O . THR A 1 178 ? 3.834 -6.057 -0.405 1.00 93.44 178 THR A O 1
ATOM 1445 N N . ARG A 1 179 ? 5.320 -7.646 -0.960 1.00 95.44 179 ARG A N 1
ATOM 1446 C CA . ARG A 1 179 ? 5.027 -8.519 0.193 1.00 95.44 179 ARG A CA 1
ATOM 1447 C C . ARG A 1 179 ? 5.274 -7.842 1.539 1.00 95.44 179 ARG A C 1
ATOM 1449 O O . ARG A 1 179 ? 4.533 -8.075 2.485 1.00 95.44 179 ARG A O 1
ATOM 1456 N N . GLN A 1 180 ? 6.330 -7.038 1.658 1.00 95.31 180 GLN A N 1
ATOM 1457 C CA . GLN A 1 180 ? 6.595 -6.278 2.883 1.00 95.31 180 GLN A CA 1
ATOM 1458 C C . GLN A 1 180 ? 5.493 -5.248 3.146 1.00 95.31 180 GLN A C 1
ATOM 1460 O O . GLN A 1 180 ? 4.995 -5.168 4.265 1.00 95.31 180 GLN A O 1
ATOM 1465 N N . MET A 1 181 ? 5.064 -4.513 2.117 1.00 93.81 181 MET A N 1
ATOM 1466 C CA . MET A 1 181 ? 3.958 -3.559 2.244 1.00 93.81 181 MET A CA 1
ATOM 1467 C C . MET A 1 181 ? 2.645 -4.244 2.622 1.00 93.81 181 MET A C 1
ATOM 1469 O O . MET A 1 181 ? 1.955 -3.768 3.519 1.00 93.81 181 MET A O 1
ATOM 1473 N N . GLU A 1 182 ? 2.334 -5.383 2.006 1.00 95.12 182 GLU A N 1
ATOM 1474 C CA . GLU A 1 182 ? 1.150 -6.180 2.335 1.00 95.12 182 GLU A CA 1
ATOM 1475 C C . GLU A 1 182 ? 1.194 -6.675 3.786 1.00 95.12 182 GLU A C 1
ATOM 1477 O O . GLU A 1 182 ? 0.253 -6.444 4.539 1.00 95.12 182 GLU A O 1
ATOM 1482 N N . ARG A 1 183 ? 2.331 -7.220 4.244 1.00 97.38 183 ARG A N 1
ATOM 1483 C CA . ARG A 1 183 ? 2.516 -7.629 5.649 1.00 97.38 183 ARG A CA 1
ATOM 1484 C C . ARG A 1 183 ? 2.319 -6.478 6.630 1.00 97.38 183 ARG A C 1
ATOM 1486 O O . ARG A 1 183 ? 1.718 -6.668 7.685 1.00 97.38 183 ARG A O 1
ATOM 1493 N N . ILE A 1 184 ? 2.847 -5.293 6.321 1.00 97.06 184 ILE A N 1
ATOM 1494 C CA . ILE A 1 184 ? 2.672 -4.111 7.173 1.00 97.06 184 ILE A CA 1
ATOM 1495 C C . ILE A 1 184 ? 1.199 -3.694 7.187 1.00 97.06 184 ILE A C 1
ATOM 1497 O O . ILE A 1 184 ? 0.661 -3.441 8.265 1.00 97.06 184 ILE A O 1
ATOM 1501 N N . HIS A 1 185 ? 0.542 -3.670 6.025 1.00 97.50 185 HIS A N 1
ATOM 1502 C CA . HIS A 1 185 ? -0.871 -3.326 5.912 1.00 97.50 185 HIS A CA 1
ATOM 1503 C C . HIS A 1 185 ? -1.752 -4.307 6.691 1.00 97.50 185 HIS A C 1
ATOM 1505 O O . HIS A 1 185 ? -2.546 -3.881 7.523 1.00 97.50 185 HIS A O 1
ATOM 1511 N N . GLU A 1 186 ? -1.561 -5.613 6.508 1.00 96.81 186 GLU A N 1
ATOM 1512 C CA . GLU A 1 186 ? -2.274 -6.652 7.251 1.00 96.81 186 GLU A CA 1
ATOM 1513 C C . GLU A 1 186 ? -2.058 -6.535 8.761 1.00 96.81 186 GLU A C 1
ATOM 1515 O O . GLU A 1 186 ? -3.011 -6.609 9.533 1.00 96.81 186 GLU A O 1
ATOM 1520 N N . ASN A 1 187 ? -0.814 -6.333 9.206 1.00 97.38 187 ASN A N 1
ATOM 1521 C CA . ASN A 1 187 ? -0.511 -6.179 10.628 1.00 97.38 187 ASN A CA 1
ATOM 1522 C C . ASN A 1 187 ? -1.159 -4.922 11.214 1.00 97.38 187 ASN A C 1
ATOM 1524 O O . ASN A 1 187 ? -1.644 -4.948 12.345 1.00 97.38 187 ASN A O 1
ATOM 1528 N N . TYR A 1 188 ? -1.182 -3.826 10.457 1.00 97.50 188 TYR A N 1
ATOM 1529 C CA . TYR A 1 188 ? -1.840 -2.590 10.859 1.00 97.50 188 TYR A CA 1
ATOM 1530 C C . TYR A 1 188 ? -3.364 -2.759 10.939 1.00 97.50 188 TYR A C 1
ATOM 1532 O O . TYR A 1 188 ? -3.958 -2.403 11.954 1.00 97.50 188 TYR A O 1
ATOM 1540 N N . GLN A 1 189 ? -3.980 -3.391 9.935 1.00 96.56 189 GLN A N 1
ATOM 1541 C CA . GLN A 1 189 ? -5.408 -3.727 9.929 1.00 96.56 189 GLN A CA 1
ATOM 1542 C C . GLN A 1 189 ? -5.778 -4.635 11.106 1.00 96.56 189 GLN A C 1
ATOM 1544 O O . GLN A 1 189 ? -6.732 -4.348 11.826 1.00 96.56 189 GLN A O 1
ATOM 1549 N N . LYS A 1 190 ? -4.980 -5.677 11.378 1.00 97.81 190 LYS A N 1
ATOM 1550 C CA . LYS A 1 190 ? -5.163 -6.554 12.547 1.00 97.81 190 LYS A CA 1
ATOM 1551 C C . LYS A 1 190 ? -5.117 -5.766 13.853 1.00 97.81 190 LYS A C 1
ATOM 1553 O O . LYS A 1 190 ? -5.981 -5.951 14.702 1.00 97.81 190 LYS A O 1
ATOM 1558 N N . LYS A 1 191 ? -4.148 -4.859 14.016 1.00 97.25 191 LYS A N 1
ATOM 1559 C CA . LYS A 1 191 ? -4.052 -4.010 15.215 1.00 97.25 191 LYS A CA 1
ATOM 1560 C C . LYS A 1 191 ? -5.252 -3.076 15.359 1.00 97.25 191 LYS A C 1
ATOM 1562 O O . LYS A 1 191 ? -5.780 -2.958 16.459 1.00 97.25 191 LYS A O 1
ATOM 1567 N N . ILE A 1 192 ? -5.704 -2.450 14.273 1.00 97.69 192 ILE A N 1
ATOM 1568 C CA . ILE A 1 192 ? -6.914 -1.615 14.276 1.00 97.69 192 ILE A CA 1
ATOM 1569 C C . ILE A 1 192 ? -8.137 -2.426 14.686 1.00 97.69 192 ILE A C 1
ATOM 1571 O O . ILE A 1 192 ? -8.914 -1.966 15.520 1.00 97.69 192 ILE A O 1
ATOM 1575 N N . GLN A 1 193 ? -8.296 -3.622 14.123 1.00 96.69 193 GLN A N 1
ATOM 1576 C CA . GLN A 1 193 ? -9.421 -4.491 14.431 1.00 96.69 193 GLN A CA 1
ATOM 1577 C C . GLN A 1 193 ? -9.413 -4.877 15.912 1.00 96.69 193 GLN A C 1
ATOM 1579 O O . GLN A 1 193 ? -10.413 -4.687 16.590 1.00 96.69 193 GLN A O 1
ATOM 1584 N N . ILE A 1 194 ? -8.255 -5.273 16.451 1.00 98.00 194 ILE A N 1
ATOM 1585 C CA . ILE A 1 194 ? -8.094 -5.574 17.880 1.00 98.00 194 ILE A CA 1
ATOM 1586 C C . ILE A 1 194 ? -8.456 -4.362 18.749 1.00 98.00 194 ILE A C 1
ATOM 1588 O O . ILE A 1 194 ? -9.143 -4.518 19.755 1.00 98.00 194 ILE A O 1
ATOM 1592 N N . VAL A 1 195 ? -8.021 -3.148 18.398 1.00 97.69 195 VAL A N 1
ATOM 1593 C CA . VAL A 1 195 ? -8.366 -1.932 19.162 1.00 97.69 195 VAL A CA 1
ATOM 1594 C C . VAL A 1 195 ? -9.869 -1.656 19.112 1.00 97.69 195 VAL A C 1
ATOM 1596 O O . VAL A 1 195 ? -10.465 -1.350 20.144 1.00 97.69 195 VAL A O 1
ATOM 1599 N N . ARG A 1 196 ? -10.491 -1.796 17.937 1.00 97.94 196 ARG A N 1
ATOM 1600 C CA . ARG A 1 196 ? -11.937 -1.634 17.756 1.00 97.94 196 ARG A CA 1
ATOM 1601 C C . ARG A 1 196 ? -12.718 -2.652 18.589 1.00 97.94 196 ARG A C 1
ATOM 1603 O O . ARG A 1 196 ? -13.642 -2.265 19.298 1.00 97.94 196 ARG A O 1
ATOM 1610 N N . ASP A 1 197 ? -12.322 -3.918 18.544 1.00 97.31 197 ASP A N 1
ATOM 1611 C CA . ASP A 1 197 ? -12.982 -4.997 19.278 1.00 97.31 197 ASP A CA 1
ATOM 1612 C C . ASP A 1 197 ? -12.836 -4.796 20.796 1.00 97.31 197 ASP A C 1
ATOM 1614 O O . ASP A 1 197 ? -13.822 -4.884 21.527 1.00 97.31 197 ASP A O 1
ATOM 1618 N N . ASN A 1 198 ? -11.647 -4.399 21.272 1.00 97.50 198 ASN A N 1
ATOM 1619 C CA . ASN A 1 198 ? -11.428 -4.033 22.678 1.00 97.50 198 ASN A CA 1
ATOM 1620 C C . ASN A 1 198 ? -12.279 -2.832 23.116 1.00 97.50 198 ASN A C 1
ATOM 1622 O O . ASN A 1 198 ? -12.767 -2.800 24.245 1.00 97.50 198 ASN A O 1
ATOM 1626 N N . TYR A 1 199 ? -12.447 -1.827 22.253 1.00 96.81 199 TYR A N 1
ATOM 1627 C CA . TYR A 1 199 ? -13.289 -0.666 22.538 1.00 96.81 199 TYR A CA 1
ATOM 1628 C C . TYR A 1 199 ? -14.768 -1.058 22.648 1.00 96.81 199 TYR A C 1
ATOM 1630 O O . TYR A 1 199 ? -15.432 -0.674 23.611 1.00 96.81 199 TYR A O 1
ATOM 1638 N N . HIS A 1 200 ? -15.275 -1.877 21.722 1.00 97.31 200 HIS A N 1
ATOM 1639 C CA . HIS A 1 200 ? -16.640 -2.400 21.803 1.00 97.31 200 HIS A CA 1
ATOM 1640 C C . HIS A 1 200 ? -16.853 -3.254 23.051 1.00 97.31 200 HIS A C 1
ATOM 1642 O O . HIS A 1 200 ? -17.861 -3.090 23.733 1.00 97.31 200 HIS A O 1
ATOM 1648 N N . GLN A 1 201 ? -15.889 -4.105 23.404 1.00 96.94 201 GLN A N 1
ATOM 1649 C CA . GLN A 1 201 ? -15.963 -4.909 24.619 1.00 96.94 201 GLN A CA 1
ATOM 1650 C C . GLN A 1 201 ? -16.002 -4.037 25.884 1.00 96.94 201 GLN A C 1
ATOM 1652 O O . GLN A 1 201 ? -16.788 -4.306 26.794 1.00 96.94 201 GLN A O 1
ATOM 1657 N N . GLN A 1 202 ? -15.205 -2.964 25.939 1.00 96.75 202 GLN A N 1
ATOM 1658 C CA . GLN A 1 202 ? -15.246 -2.000 27.043 1.00 96.75 202 GLN A CA 1
ATOM 1659 C C . GLN A 1 202 ? -16.594 -1.279 27.124 1.00 96.75 202 GLN A C 1
ATOM 1661 O O . GLN A 1 202 ? -17.162 -1.181 28.211 1.00 96.75 202 GLN A O 1
ATOM 1666 N N . ILE A 1 203 ? -17.140 -0.826 25.991 1.00 97.19 203 ILE A N 1
ATOM 1667 C CA . ILE A 1 203 ? -18.467 -0.198 25.950 1.00 97.19 203 ILE A CA 1
ATOM 1668 C C . ILE A 1 203 ? -19.540 -1.154 26.446 1.00 97.19 203 ILE A C 1
ATOM 1670 O O . ILE A 1 203 ? -20.341 -0.762 27.288 1.00 97.19 203 ILE A O 1
ATOM 1674 N N . GLU A 1 204 ? -19.570 -2.389 25.951 1.00 95.81 204 GLU A N 1
ATOM 1675 C CA . GLU A 1 204 ? -20.585 -3.356 26.364 1.00 95.81 204 GLU A CA 1
ATOM 1676 C C . GLU A 1 204 ? -20.446 -3.700 27.849 1.00 95.81 204 GLU A C 1
ATOM 1678 O O . GLU A 1 204 ? -21.446 -3.805 28.552 1.00 95.81 204 GLU A O 1
ATOM 1683 N N . THR A 1 205 ? -19.223 -3.744 28.382 1.00 96.12 205 THR A N 1
ATOM 1684 C CA . THR A 1 205 ? -19.000 -3.913 29.827 1.00 96.12 205 THR A CA 1
ATOM 1685 C C . THR A 1 205 ? -19.571 -2.736 30.628 1.00 96.12 205 THR A C 1
ATOM 1687 O O . THR A 1 205 ? -20.277 -2.935 31.622 1.00 96.12 205 THR A O 1
ATOM 1690 N N . ILE A 1 206 ? -19.326 -1.495 30.190 1.00 96.50 206 ILE A N 1
ATOM 1691 C CA . ILE A 1 206 ? -19.892 -0.293 30.825 1.00 96.50 206 ILE A CA 1
ATOM 1692 C C . ILE A 1 206 ? -21.420 -0.297 30.706 1.00 96.50 206 ILE A C 1
ATOM 1694 O O . ILE A 1 206 ? -22.118 -0.029 31.679 1.00 96.50 206 ILE A O 1
ATOM 1698 N N . ARG A 1 207 ? -21.956 -0.665 29.544 1.00 96.81 207 ARG A N 1
ATOM 1699 C CA . ARG A 1 207 ? -23.394 -0.760 29.305 1.00 96.81 207 ARG A CA 1
ATOM 1700 C C . ARG A 1 207 ? -24.044 -1.779 30.234 1.00 96.81 207 ARG A C 1
ATOM 1702 O O . ARG A 1 207 ? -25.004 -1.428 30.906 1.00 96.81 207 ARG A O 1
ATOM 1709 N N . VAL A 1 208 ? -23.498 -2.992 30.318 1.00 96.56 208 VAL A N 1
ATOM 1710 C CA . VAL A 1 208 ? -24.001 -4.069 31.184 1.00 96.56 208 VAL A CA 1
ATOM 1711 C C . VAL A 1 208 ? -23.918 -3.678 32.660 1.00 96.56 208 VAL A C 1
ATOM 1713 O O . VAL A 1 208 ? -24.867 -3.895 33.413 1.00 96.56 208 VAL A O 1
ATOM 1716 N N . SER A 1 209 ? -22.811 -3.064 33.090 1.00 96.06 209 SER A N 1
ATOM 1717 C CA . SER A 1 209 ? -22.680 -2.582 34.473 1.00 96.06 209 SER A CA 1
ATOM 1718 C C . SER A 1 209 ? -23.671 -1.460 34.795 1.00 96.06 209 SER A C 1
ATOM 1720 O O . SER A 1 209 ? -24.279 -1.484 35.865 1.00 96.06 209 SER A O 1
ATOM 1722 N N . TYR A 1 210 ? -23.916 -0.535 33.862 1.00 96.19 210 TYR A N 1
ATOM 1723 C CA . TYR A 1 210 ? -24.915 0.520 34.018 1.00 96.19 210 TYR A CA 1
ATOM 1724 C C . TYR A 1 210 ? -26.344 -0.036 34.041 1.00 96.19 210 TYR A C 1
ATOM 1726 O O . TYR A 1 210 ? -27.135 0.344 34.905 1.00 96.19 210 TYR A O 1
ATOM 1734 N N . THR A 1 211 ? -26.682 -0.979 33.153 1.00 95.50 211 THR A N 1
ATOM 1735 C CA . THR A 1 211 ? -27.999 -1.633 33.167 1.00 95.50 211 THR A CA 1
ATOM 1736 C C . THR A 1 211 ? -28.213 -2.396 34.468 1.00 95.50 211 THR A C 1
ATOM 1738 O O . THR A 1 211 ? -29.250 -2.209 35.100 1.00 95.50 211 THR A O 1
ATOM 1741 N N . ALA A 1 212 ? -27.214 -3.148 34.941 1.00 95.94 212 ALA A N 1
ATOM 1742 C CA . ALA A 1 212 ? -27.281 -3.854 36.220 1.00 95.94 212 ALA A CA 1
ATOM 1743 C C . ALA A 1 212 ? -27.415 -2.889 37.411 1.00 95.94 212 ALA A C 1
ATOM 1745 O O . ALA A 1 212 ? -28.153 -3.157 38.357 1.00 95.94 212 ALA A O 1
ATOM 1746 N N . GLN A 1 213 ? -26.734 -1.739 37.375 1.00 94.62 213 GLN A N 1
ATOM 1747 C CA . GLN A 1 213 ? -26.883 -0.711 38.402 1.00 94.62 213 GLN A CA 1
ATOM 1748 C C . GLN A 1 213 ? -28.296 -0.110 38.391 1.00 94.62 213 GLN A C 1
ATOM 1750 O O . GLN A 1 213 ? -28.901 0.054 39.450 1.00 94.62 213 GLN A O 1
ATOM 1755 N N . SER A 1 214 ? -28.843 0.185 37.210 1.00 93.25 214 SER A N 1
ATOM 1756 C CA . SER A 1 214 ? -30.206 0.706 37.065 1.00 93.25 214 SER A CA 1
ATOM 1757 C C . SER A 1 214 ? -31.265 -0.294 37.539 1.00 93.25 214 SER A C 1
ATOM 1759 O O . SER A 1 214 ? -32.225 0.096 38.206 1.00 93.25 214 SER A O 1
ATOM 1761 N N . GLU A 1 215 ? -31.053 -1.583 37.267 1.00 93.06 215 GLU A N 1
ATOM 1762 C CA . GLU A 1 215 ? -31.914 -2.672 37.713 1.00 93.06 215 GLU A CA 1
ATOM 1763 C C . GLU A 1 215 ? -31.881 -2.789 39.236 1.00 93.06 215 GLU A C 1
ATOM 1765 O O . GLU A 1 215 ? -32.932 -2.726 39.859 1.00 93.06 215 GLU A O 1
ATOM 1770 N N . ARG A 1 216 ? -30.696 -2.767 39.864 1.00 94.25 216 ARG A N 1
ATOM 1771 C CA . ARG A 1 216 ? -30.572 -2.745 41.333 1.00 94.25 216 ARG A CA 1
ATOM 1772 C C . ARG A 1 216 ? -31.291 -1.564 41.983 1.00 94.25 216 ARG A C 1
ATOM 1774 O O . ARG A 1 216 ? -31.910 -1.734 43.029 1.00 94.25 216 ARG A O 1
ATOM 1781 N N . PHE A 1 217 ? -31.221 -0.366 41.397 1.00 93.81 217 PHE A N 1
ATOM 1782 C CA . PHE A 1 217 ? -31.970 0.788 41.910 1.00 93.81 217 PHE A CA 1
ATOM 1783 C C . PHE A 1 217 ? -33.483 0.603 41.770 1.00 93.81 217 PHE A C 1
ATOM 1785 O O . PHE A 1 217 ? -34.239 1.010 42.657 1.00 93.81 217 PHE A O 1
ATOM 1792 N N . ARG A 1 218 ? -33.932 -0.004 40.667 1.00 93.19 218 ARG A N 1
ATOM 1793 C CA . ARG A 1 218 ? -35.341 -0.338 40.460 1.00 93.19 218 ARG A CA 1
ATOM 1794 C C . ARG A 1 218 ? -35.806 -1.380 41.474 1.00 93.19 218 ARG A C 1
ATOM 1796 O O . ARG A 1 218 ? -36.826 -1.152 42.113 1.00 93.19 218 ARG A O 1
ATOM 1803 N N . ASP A 1 219 ? -35.022 -2.432 41.671 1.00 94.38 219 ASP A N 1
ATOM 1804 C CA . ASP A 1 219 ? -35.311 -3.531 42.588 1.00 94.38 219 ASP A CA 1
ATOM 1805 C C . ASP A 1 219 ? -35.319 -3.066 44.047 1.00 94.38 219 ASP A C 1
ATOM 1807 O O . ASP A 1 219 ? -36.196 -3.444 44.820 1.00 94.38 219 ASP A O 1
ATOM 1811 N N . TYR A 1 220 ? -34.399 -2.173 44.429 1.00 93.38 220 TYR A N 1
ATOM 1812 C CA . TYR A 1 220 ? -34.413 -1.550 45.753 1.00 93.38 220 TYR A CA 1
ATOM 1813 C C . TYR A 1 220 ? -35.689 -0.732 45.975 1.00 93.38 220 TYR A C 1
ATOM 1815 O O . TYR A 1 220 ? -36.320 -0.836 47.026 1.00 93.38 220 TYR A O 1
ATOM 1823 N N . ARG A 1 221 ? -36.113 0.052 44.973 1.00 92.56 221 ARG A N 1
ATOM 1824 C CA . ARG A 1 221 ? -37.365 0.816 45.044 1.00 92.56 221 ARG A CA 1
ATOM 1825 C C . ARG A 1 221 ? -38.580 -0.107 45.144 1.00 92.56 221 ARG A C 1
ATOM 1827 O O . ARG A 1 221 ? -39.476 0.184 45.930 1.00 92.56 221 ARG A O 1
ATOM 1834 N N . THR A 1 222 ? -38.635 -1.193 44.373 1.00 91.94 222 THR A N 1
ATOM 1835 C CA . THR A 1 222 ? -39.753 -2.146 44.446 1.00 91.94 222 THR A CA 1
ATOM 1836 C C . THR A 1 222 ? -39.770 -2.888 45.776 1.00 91.94 222 THR A C 1
ATOM 1838 O O . THR A 1 222 ? -40.830 -2.979 46.381 1.00 91.94 222 THR A O 1
ATOM 1841 N N . ALA A 1 223 ? -38.615 -3.319 46.289 1.00 91.75 223 ALA A N 1
ATOM 1842 C CA . ALA A 1 223 ? -38.512 -3.950 47.604 1.00 91.75 223 ALA A CA 1
ATOM 1843 C C . ALA A 1 223 ? -38.906 -2.986 48.737 1.00 91.75 223 ALA A C 1
ATOM 1845 O O . ALA A 1 223 ? -39.587 -3.372 49.685 1.00 91.75 223 ALA A O 1
ATOM 1846 N N . GLN A 1 224 ? -38.531 -1.706 48.634 1.00 90.94 224 GLN A N 1
ATOM 1847 C CA . GLN A 1 224 ? -38.963 -0.677 49.580 1.00 90.94 224 GLN A CA 1
ATOM 1848 C C . GLN A 1 224 ? -40.477 -0.440 49.503 1.00 90.94 224 GLN A C 1
ATOM 1850 O O . GLN A 1 224 ? -41.128 -0.345 50.542 1.00 90.94 224 GLN A O 1
ATOM 1855 N N . MET A 1 225 ? -41.044 -0.377 48.295 1.00 90.62 225 MET A N 1
ATOM 1856 C CA . MET A 1 225 ? -42.488 -0.256 48.078 1.00 90.62 225 MET A CA 1
ATOM 1857 C C . MET A 1 225 ? -43.238 -1.448 48.683 1.00 90.62 225 MET A C 1
ATOM 1859 O O . MET A 1 225 ? -44.233 -1.250 49.369 1.00 90.62 225 MET A O 1
ATOM 1863 N N . GLU A 1 226 ? -42.747 -2.669 48.474 1.00 90.69 226 GLU A N 1
ATOM 1864 C CA . GLU A 1 226 ? -43.323 -3.899 49.023 1.00 90.69 226 GLU A CA 1
ATOM 1865 C C . GLU A 1 226 ? -43.228 -3.938 50.556 1.00 90.69 226 GLU A C 1
ATOM 1867 O O . GLU A 1 226 ? -44.210 -4.235 51.235 1.00 90.69 226 GLU A O 1
ATOM 1872 N N . SER A 1 227 ? -42.090 -3.533 51.126 1.00 91.62 227 SER A N 1
ATOM 1873 C CA . SER A 1 227 ? -41.920 -3.382 52.576 1.00 91.62 227 SER A CA 1
ATOM 1874 C C . SER A 1 227 ? -42.897 -2.355 53.162 1.00 91.62 227 SER A C 1
ATOM 1876 O O . SER A 1 227 ? -43.613 -2.647 54.119 1.00 91.62 227 SER A O 1
ATOM 1878 N N . MET A 1 228 ? -43.024 -1.175 52.547 1.00 89.38 228 MET A N 1
ATOM 1879 C CA . MET A 1 228 ? -44.011 -0.177 52.967 1.00 89.38 228 MET A CA 1
ATOM 1880 C C . MET A 1 228 ? -45.448 -0.682 52.813 1.00 89.38 228 MET A C 1
ATOM 1882 O O . MET A 1 228 ? -46.276 -0.424 53.686 1.00 89.38 228 MET A O 1
ATOM 1886 N N . HIS A 1 229 ? -45.746 -1.401 51.731 1.00 93.31 229 HIS A N 1
ATOM 1887 C CA . HIS A 1 229 ? -47.062 -1.979 51.489 1.00 93.31 229 HIS A CA 1
ATOM 1888 C C . HIS A 1 229 ? -47.418 -3.002 52.568 1.00 93.31 229 HIS A C 1
ATOM 1890 O O . HIS A 1 229 ? -48.457 -2.867 53.206 1.00 93.31 229 HIS A O 1
ATOM 1896 N N . SER A 1 230 ? -46.512 -3.936 52.866 1.00 91.44 230 SER A N 1
ATOM 1897 C CA . SER A 1 230 ? -46.700 -4.923 53.935 1.00 91.44 230 SER A CA 1
ATOM 1898 C C . SER A 1 230 ? -46.848 -4.278 55.319 1.00 91.44 230 SER A C 1
ATOM 1900 O O . SER A 1 230 ? -47.675 -4.712 56.120 1.00 91.44 230 SER A O 1
ATOM 1902 N N . HIS A 1 231 ? -46.116 -3.194 55.602 1.00 93.81 231 HIS A N 1
ATOM 1903 C CA . HIS A 1 231 ? -46.283 -2.430 56.839 1.00 93.81 231 HIS A CA 1
ATOM 1904 C C . HIS A 1 231 ? -47.656 -1.738 56.913 1.00 93.81 231 HIS A C 1
ATOM 1906 O O . HIS A 1 231 ? -48.304 -1.759 57.961 1.00 93.81 231 HIS A O 1
ATOM 1912 N N . LEU A 1 232 ? -48.133 -1.149 55.810 1.00 94.25 232 LEU A N 1
ATOM 1913 C CA . LEU A 1 232 ? -49.472 -0.554 55.734 1.00 94.25 232 LEU A CA 1
ATOM 1914 C C . LEU A 1 232 ? -50.582 -1.601 55.875 1.00 94.25 232 LEU A C 1
ATOM 1916 O O . LEU A 1 232 ? -51.562 -1.347 56.576 1.00 94.25 232 LEU A O 1
ATOM 1920 N N . ASP A 1 233 ? -50.425 -2.767 55.256 1.00 93.50 233 ASP A N 1
ATOM 1921 C CA . ASP A 1 233 ? -51.356 -3.888 55.395 1.00 93.50 233 ASP A CA 1
ATOM 1922 C C . ASP A 1 233 ? -51.395 -4.396 56.836 1.00 93.50 233 ASP A C 1
ATOM 1924 O O . ASP A 1 233 ? -52.471 -4.532 57.408 1.00 93.50 233 ASP A O 1
ATOM 1928 N N . SER A 1 234 ? -50.241 -4.525 57.491 1.00 94.94 234 SER A N 1
ATOM 1929 C CA . SER A 1 234 ? -50.173 -4.874 58.914 1.00 94.94 234 SER A CA 1
ATOM 1930 C C . SER A 1 234 ? -50.896 -3.859 59.813 1.00 94.94 234 SER A C 1
ATOM 1932 O O . SER A 1 234 ? -51.626 -4.246 60.729 1.00 94.94 234 SER A O 1
ATOM 1934 N N . ILE A 1 235 ? -50.757 -2.548 59.567 1.00 94.81 235 ILE A N 1
ATOM 1935 C CA . ILE A 1 235 ? -51.510 -1.518 60.313 1.00 94.81 235 ILE A CA 1
ATOM 1936 C C . ILE A 1 235 ? -53.011 -1.663 60.068 1.00 94.81 235 ILE A C 1
ATOM 1938 O O . ILE A 1 235 ? -53.803 -1.594 61.012 1.00 94.81 235 ILE A O 1
ATOM 1942 N N . ARG A 1 236 ? -53.400 -1.858 58.806 1.00 96.19 236 ARG A N 1
ATOM 1943 C CA . ARG A 1 236 ? -54.792 -2.041 58.398 1.00 96.19 236 ARG A CA 1
ATOM 1944 C C . ARG A 1 236 ? -55.413 -3.241 59.113 1.00 96.19 236 ARG A C 1
ATOM 1946 O O . ARG A 1 236 ? -56.477 -3.102 59.714 1.00 96.19 236 ARG A O 1
ATOM 1953 N N . ASP A 1 237 ? -54.725 -4.375 59.123 1.00 95.94 237 ASP A N 1
ATOM 1954 C CA . ASP A 1 237 ? -55.172 -5.599 59.786 1.00 95.94 237 ASP A CA 1
ATOM 1955 C C . ASP A 1 237 ? -55.274 -5.410 61.301 1.00 95.94 237 ASP A C 1
ATOM 1957 O O . ASP A 1 237 ? -56.288 -5.760 61.908 1.00 95.94 237 ASP A O 1
ATOM 1961 N N . ASN A 1 238 ? -54.281 -4.764 61.922 1.00 94.44 238 ASN A N 1
ATOM 1962 C CA . ASN A 1 238 ? -54.324 -4.423 63.345 1.00 94.44 238 ASN A CA 1
ATOM 1963 C C . ASN A 1 238 ? -55.513 -3.514 63.694 1.00 94.44 238 ASN A C 1
ATOM 1965 O O . ASN A 1 238 ? -56.156 -3.716 64.730 1.00 94.44 238 ASN A O 1
ATOM 1969 N N . TYR A 1 239 ? -55.827 -2.532 62.844 1.00 96.00 239 TYR A N 1
ATOM 1970 C CA . TYR A 1 239 ? -56.986 -1.657 63.017 1.00 96.00 239 TYR A CA 1
ATOM 1971 C C . TYR A 1 239 ? -58.298 -2.440 62.916 1.00 96.00 239 TYR A C 1
ATOM 1973 O O . TYR A 1 239 ? -59.156 -2.303 63.790 1.00 96.00 239 TYR A O 1
ATOM 1981 N N . TYR A 1 240 ? -58.440 -3.316 61.916 1.00 95.88 240 TYR A N 1
ATOM 1982 C CA . TYR A 1 240 ? -59.604 -4.197 61.805 1.00 95.88 240 TYR A CA 1
ATOM 1983 C C . TYR A 1 240 ? -59.757 -5.101 63.031 1.00 95.88 240 TYR A C 1
ATOM 1985 O O . TYR A 1 240 ? -60.863 -5.236 63.556 1.00 95.88 240 TYR A O 1
ATOM 1993 N N . LEU A 1 241 ? -58.656 -5.646 63.552 1.00 96.00 241 LEU A N 1
ATOM 1994 C CA . LEU A 1 241 ? -58.670 -6.478 64.754 1.00 96.00 241 LEU A CA 1
ATOM 1995 C C . LEU A 1 241 ? -59.085 -5.689 66.005 1.00 96.00 241 LEU A C 1
ATOM 1997 O O . LEU A 1 241 ? -59.792 -6.200 66.875 1.00 96.00 241 LEU A O 1
ATOM 2001 N N . GLN A 1 242 ? -58.637 -4.436 66.135 1.00 94.38 242 GLN A N 1
ATOM 2002 C CA . GLN A 1 242 ? -59.077 -3.547 67.214 1.00 94.38 242 GLN A CA 1
ATOM 2003 C C . GLN A 1 242 ? -60.557 -3.205 67.083 1.00 94.38 242 GLN A C 1
ATOM 2005 O O . GLN A 1 242 ? -61.287 -3.299 68.068 1.00 94.38 242 GLN A O 1
ATOM 2010 N N . LEU A 1 243 ? -61.014 -2.864 65.880 1.00 95.25 243 LEU A N 1
ATOM 2011 C CA . LEU A 1 243 ? -62.415 -2.568 65.611 1.00 95.25 243 LEU A CA 1
ATOM 2012 C C . LEU A 1 243 ? -63.304 -3.773 65.936 1.00 95.25 243 LEU A C 1
ATOM 2014 O O . LEU A 1 243 ? -64.338 -3.613 66.583 1.00 95.25 243 LEU A O 1
ATOM 2018 N N . GLN A 1 244 ? -62.879 -4.979 65.554 1.00 94.81 244 GLN A N 1
ATOM 2019 C CA . GLN A 1 244 ? -63.569 -6.215 65.903 1.00 94.81 244 GLN A CA 1
ATOM 2020 C C . GLN A 1 244 ? -63.619 -6.415 67.422 1.00 94.81 244 GLN A C 1
ATOM 2022 O O . GLN A 1 244 ? -64.700 -6.632 67.963 1.00 94.81 244 GLN A O 1
ATOM 2027 N N . ARG A 1 245 ? -62.496 -6.253 68.135 1.00 95.44 245 ARG A N 1
ATOM 2028 C CA . ARG A 1 245 ? -62.476 -6.341 69.606 1.00 95.44 245 ARG A CA 1
ATOM 2029 C C . ARG A 1 245 ? -63.396 -5.314 70.261 1.00 95.44 245 ARG A C 1
ATOM 2031 O O . ARG A 1 245 ? -64.132 -5.654 71.181 1.00 95.44 245 ARG A O 1
ATOM 2038 N N . VAL A 1 246 ? -63.398 -4.066 69.794 1.00 94.62 246 VAL A N 1
ATOM 2039 C CA . VAL A 1 246 ? -64.299 -3.018 70.299 1.00 94.62 246 VAL A CA 1
ATOM 2040 C C . VAL A 1 246 ? -65.755 -3.388 70.035 1.00 94.62 246 VAL A C 1
ATOM 2042 O O . VAL A 1 246 ? -66.585 -3.251 70.934 1.00 94.62 246 VAL A O 1
ATOM 2045 N N . ARG A 1 247 ? -66.065 -3.905 68.843 1.00 95.38 247 ARG A N 1
ATOM 2046 C CA . ARG A 1 247 ? -67.402 -4.390 68.488 1.00 95.38 247 ARG A CA 1
ATOM 2047 C C . ARG A 1 247 ? -67.844 -5.533 69.401 1.00 95.38 247 ARG A C 1
ATOM 2049 O O . ARG A 1 247 ? -68.964 -5.490 69.898 1.00 95.38 247 ARG A O 1
ATOM 2056 N N . GLU A 1 248 ? -66.968 -6.496 69.676 1.00 92.94 248 GLU A N 1
ATOM 2057 C CA . GLU A 1 248 ? -67.227 -7.615 70.592 1.00 92.94 248 GLU A CA 1
ATOM 2058 C C . GLU A 1 248 ? -67.379 -7.160 72.053 1.00 92.94 248 GLU A C 1
ATOM 2060 O O . GLU A 1 248 ? -68.237 -7.655 72.781 1.00 92.94 248 GLU A O 1
ATOM 2065 N N . HIS A 1 249 ? -66.580 -6.194 72.516 1.00 94.00 249 HIS A N 1
ATOM 2066 C CA . HIS A 1 249 ? -66.752 -5.608 73.848 1.00 94.00 249 HIS A CA 1
ATOM 2067 C C . HIS A 1 249 ? -68.057 -4.813 73.956 1.00 94.00 249 HIS A C 1
ATOM 2069 O O . HIS A 1 249 ? -68.723 -4.863 74.991 1.00 94.00 249 HIS A O 1
ATOM 2075 N N . GLY A 1 250 ? -68.428 -4.092 72.897 1.00 92.50 250 GLY A N 1
ATOM 2076 C CA . GLY A 1 250 ? -69.700 -3.387 72.791 1.00 92.50 250 GLY A CA 1
ATOM 2077 C C . GLY A 1 250 ? -70.885 -4.349 72.835 1.00 92.50 250 GLY A C 1
ATOM 2078 O O . GLY A 1 250 ? -71.799 -4.138 73.630 1.00 92.50 250 GLY A O 1
ATOM 2079 N N . SER A 1 251 ? -70.837 -5.439 72.0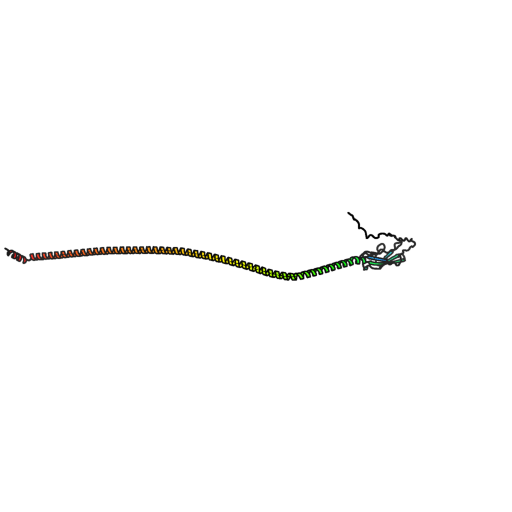61 1.00 93.44 251 SER A N 1
ATOM 2080 C CA . SER A 1 251 ? -71.892 -6.457 72.061 1.00 93.44 251 SER A CA 1
ATOM 2081 C C . SER A 1 251 ? -72.003 -7.156 73.413 1.00 93.44 251 SER A C 1
ATOM 2083 O O . SER A 1 251 ? -73.102 -7.237 73.949 1.00 93.44 251 SER A O 1
ATOM 2085 N N . LYS A 1 252 ? -70.882 -7.554 74.031 1.00 94.31 252 LYS A N 1
ATOM 2086 C CA . LYS A 1 252 ? -70.880 -8.158 75.375 1.00 94.31 252 LYS A CA 1
ATOM 2087 C C . LYS A 1 252 ? -71.453 -7.222 76.438 1.00 94.31 252 LYS A C 1
ATOM 2089 O O . LYS A 1 252 ? -72.214 -7.666 77.290 1.00 94.31 252 LYS A O 1
ATOM 2094 N N . ARG A 1 253 ? -71.121 -5.924 76.410 1.00 92.06 253 ARG A N 1
ATOM 2095 C CA . ARG A 1 253 ? -71.720 -4.948 77.341 1.00 92.06 253 ARG A CA 1
ATOM 2096 C C . ARG A 1 253 ? -73.219 -4.776 77.106 1.00 92.06 253 ARG A C 1
ATOM 2098 O O . ARG A 1 253 ? -73.965 -4.686 78.077 1.00 92.06 253 ARG A O 1
ATOM 2105 N N . ALA A 1 254 ? -73.656 -4.726 75.849 1.00 93.38 254 ALA A N 1
ATOM 2106 C CA . ALA A 1 254 ? -75.074 -4.639 75.515 1.00 93.38 254 ALA A CA 1
ATOM 2107 C C . ALA A 1 254 ? -75.840 -5.877 76.007 1.00 93.38 254 ALA A C 1
ATOM 2109 O O . ALA A 1 254 ? -76.892 -5.738 76.623 1.00 93.38 254 ALA A O 1
ATOM 2110 N N . GLU A 1 255 ? -75.273 -7.068 75.818 1.00 92.94 255 GLU A N 1
ATOM 2111 C CA . GLU A 1 255 ? -75.829 -8.336 76.293 1.00 92.94 255 GLU A CA 1
ATOM 2112 C C . GLU A 1 255 ? -75.877 -8.403 77.828 1.00 92.94 255 GLU A C 1
ATOM 2114 O O . GLU A 1 255 ? -76.908 -8.744 78.397 1.00 92.94 255 GLU A O 1
ATOM 2119 N N . GLN A 1 256 ? -74.827 -7.956 78.525 1.00 94.12 256 GLN A N 1
ATOM 2120 C CA . GLN A 1 256 ? -74.826 -7.852 79.991 1.00 94.12 256 GLN A CA 1
ATOM 2121 C C . GLN A 1 256 ? -75.894 -6.885 80.521 1.00 94.12 256 GLN A C 1
ATOM 2123 O O . GLN A 1 256 ? -76.561 -7.179 81.517 1.00 94.12 256 GLN A O 1
ATOM 2128 N N . LEU A 1 257 ? -76.060 -5.724 79.878 1.00 94.19 257 LEU A N 1
ATOM 2129 C CA . LEU A 1 257 ? -77.113 -4.767 80.225 1.00 94.19 257 LEU A CA 1
ATOM 2130 C C . LEU A 1 257 ? -78.496 -5.368 79.984 1.00 94.19 257 LEU A C 1
ATOM 2132 O O . LEU A 1 257 ? -79.368 -5.238 80.844 1.00 94.19 257 LEU A O 1
ATOM 2136 N N . TRP A 1 258 ? -78.672 -6.057 78.857 1.00 93.81 258 TRP A N 1
ATOM 2137 C CA . TRP A 1 258 ? -79.901 -6.757 78.514 1.00 93.81 258 TRP A CA 1
ATOM 2138 C C . TRP A 1 258 ? -80.245 -7.840 79.541 1.00 93.81 258 TRP A C 1
ATOM 2140 O O . TRP A 1 258 ? -81.334 -7.815 80.109 1.00 93.81 258 TRP A O 1
ATOM 2150 N N . GLU A 1 259 ? -79.306 -8.728 79.868 1.00 94.31 259 GLU A N 1
ATOM 2151 C CA . GLU A 1 259 ? -79.498 -9.760 80.890 1.00 94.31 259 GLU A CA 1
ATOM 2152 C C . GLU A 1 259 ? -79.807 -9.169 82.271 1.00 94.31 259 GLU A C 1
ATOM 2154 O O . GLU A 1 259 ? -80.634 -9.698 83.017 1.00 94.31 259 GLU A O 1
ATOM 2159 N N . SER A 1 260 ? -79.117 -8.093 82.662 1.00 92.69 260 SER A N 1
ATOM 2160 C CA . SER A 1 260 ? -79.349 -7.428 83.947 1.00 92.69 260 SER A CA 1
ATOM 2161 C C . SER A 1 260 ? -80.745 -6.808 84.001 1.00 92.69 260 SER A C 1
ATOM 2163 O O . SER A 1 260 ? -81.465 -6.990 84.989 1.00 92.69 260 SER A O 1
ATOM 2165 N N . TYR A 1 261 ? -81.151 -6.136 82.920 1.00 95.56 261 TYR A N 1
ATOM 2166 C CA . TYR A 1 261 ? -82.495 -5.598 82.747 1.00 95.56 261 TYR A CA 1
ATOM 2167 C C . TYR A 1 261 ? -83.547 -6.711 82.818 1.00 95.56 261 TYR A C 1
ATOM 2169 O O . TYR A 1 261 ? -84.488 -6.621 83.606 1.00 95.56 261 TYR A O 1
ATOM 2177 N N . GLU A 1 262 ? -83.352 -7.811 82.094 1.00 94.25 262 GLU A N 1
ATOM 2178 C CA . GLU A 1 262 ? -84.244 -8.968 82.116 1.00 94.25 262 GLU A CA 1
ATOM 2179 C C . GLU A 1 262 ? -84.356 -9.581 83.523 1.00 94.25 262 GLU A C 1
ATOM 2181 O O . GLU A 1 262 ? -85.462 -9.822 84.016 1.00 94.25 262 GLU A O 1
ATOM 2186 N N . LYS A 1 263 ? -83.234 -9.758 84.234 1.00 95.06 263 LYS A N 1
ATOM 2187 C CA . LYS A 1 263 ? -83.215 -10.227 85.632 1.00 95.06 263 LYS A CA 1
ATOM 2188 C C . LYS A 1 263 ? -83.956 -9.264 86.564 1.00 95.06 263 LYS A C 1
ATOM 2190 O O . LYS A 1 263 ? -84.660 -9.713 87.469 1.00 95.06 263 LYS A O 1
ATOM 2195 N N . GLN A 1 264 ? -83.821 -7.947 86.383 1.00 93.12 264 GLN A N 1
ATOM 2196 C CA . GLN A 1 264 ? -84.575 -6.950 87.157 1.00 93.12 264 GLN A CA 1
ATOM 2197 C C . GLN A 1 264 ? -86.078 -7.033 86.882 1.00 93.12 264 GLN A C 1
ATOM 2199 O O . GLN A 1 264 ? -86.861 -7.101 87.830 1.00 93.12 264 GLN A O 1
ATOM 2204 N N . VAL A 1 265 ? -86.478 -7.103 85.613 1.00 93.69 265 VAL A N 1
ATOM 2205 C CA . VAL A 1 265 ? -87.881 -7.253 85.213 1.00 93.69 265 VAL A CA 1
ATOM 2206 C C . VAL A 1 265 ? -88.466 -8.554 85.763 1.00 93.69 265 VAL A C 1
ATOM 2208 O O . VAL A 1 265 ? -89.560 -8.543 86.326 1.00 93.69 265 VAL A O 1
ATOM 2211 N N . ASN A 1 266 ? -87.735 -9.666 85.691 1.00 92.38 266 ASN A N 1
ATOM 2212 C CA . ASN A 1 266 ? -88.181 -10.947 86.237 1.00 92.38 266 ASN A CA 1
ATOM 2213 C C . ASN A 1 266 ? -88.296 -10.923 87.767 1.00 92.38 266 ASN A C 1
ATOM 2215 O O . ASN A 1 266 ? -89.279 -11.433 88.304 1.00 92.38 266 ASN A O 1
ATOM 2219 N N . ARG A 1 267 ? -87.373 -10.264 88.484 1.00 94.00 267 ARG A N 1
ATOM 2220 C CA . ARG A 1 267 ? -87.510 -10.028 89.934 1.00 94.00 267 ARG A CA 1
ATOM 2221 C C . ARG A 1 267 ? -88.735 -9.180 90.265 1.00 94.00 267 ARG A C 1
ATOM 2223 O O . ARG A 1 267 ? -89.462 -9.521 91.192 1.00 94.00 267 ARG A O 1
ATOM 2230 N N . MET A 1 268 ? -88.996 -8.125 89.494 1.00 92.25 268 MET A N 1
ATOM 2231 C CA . MET A 1 268 ? -90.183 -7.281 89.659 1.00 92.25 268 MET A CA 1
ATOM 2232 C C . MET A 1 268 ? -91.474 -8.081 89.431 1.00 92.25 268 MET A C 1
ATOM 2234 O O . MET A 1 268 ? -92.402 -8.003 90.236 1.00 92.25 268 MET A O 1
ATOM 2238 N N . ARG A 1 269 ? -91.517 -8.911 88.378 1.00 92.50 269 ARG A N 1
ATOM 2239 C CA . ARG A 1 269 ? -92.630 -9.836 88.094 1.00 92.50 269 ARG A CA 1
ATOM 2240 C C . ARG A 1 269 ? -92.822 -10.870 89.210 1.00 92.50 269 ARG A C 1
ATOM 2242 O O . ARG A 1 269 ? -93.952 -11.145 89.601 1.00 92.50 269 ARG A O 1
ATOM 2249 N N . ALA A 1 270 ? -91.741 -11.426 89.755 1.00 91.88 270 ALA A N 1
ATOM 2250 C CA . ALA A 1 270 ? -91.810 -12.378 90.862 1.00 91.88 270 ALA A CA 1
ATOM 2251 C C . ALA A 1 270 ? -92.294 -11.716 92.164 1.00 91.88 270 ALA A C 1
ATOM 2253 O O . ALA A 1 270 ? -93.142 -12.273 92.861 1.00 91.88 270 ALA A O 1
ATOM 2254 N N . PHE A 1 271 ? -91.810 -10.508 92.473 1.00 92.06 271 PHE A N 1
ATOM 2255 C CA . PHE A 1 271 ? -92.246 -9.737 93.637 1.00 92.06 271 PHE A CA 1
ATOM 2256 C C . PHE A 1 271 ? -93.730 -9.368 93.548 1.00 92.06 271 PHE A C 1
ATOM 2258 O O . PHE A 1 271 ? -94.465 -9.575 94.515 1.00 92.06 271 PHE A O 1
ATOM 2265 N N . SER A 1 272 ? -94.198 -8.907 92.382 1.00 90.62 272 SER A N 1
ATOM 2266 C CA . SER A 1 272 ? -95.614 -8.589 92.170 1.00 90.62 272 SER A CA 1
ATOM 2267 C C . SER A 1 272 ? -96.504 -9.836 92.273 1.00 90.62 272 SER A C 1
ATOM 2269 O O . SER A 1 272 ? -97.550 -9.797 92.928 1.00 90.62 272 SER A O 1
ATOM 2271 N N . ALA A 1 273 ? -96.064 -10.981 91.738 1.00 92.19 273 ALA A N 1
ATOM 2272 C CA . ALA A 1 273 ? -96.748 -12.262 91.913 1.00 92.19 273 ALA A CA 1
ATOM 2273 C C . ALA A 1 273 ? -96.794 -12.700 93.390 1.00 92.19 273 ALA A C 1
ATOM 2275 O O . ALA A 1 273 ? -97.844 -13.115 93.889 1.00 92.19 273 ALA A O 1
ATOM 2276 N N . GLN A 1 274 ? -95.690 -12.557 94.129 1.00 91.88 274 GLN A N 1
ATOM 2277 C CA . GLN A 1 274 ? -95.624 -12.900 95.550 1.00 91.88 274 GLN A CA 1
ATOM 2278 C C . GLN A 1 274 ? -96.493 -11.972 96.411 1.00 91.88 274 GLN A C 1
ATOM 2280 O O . GLN A 1 274 ? -97.173 -12.452 97.321 1.00 91.88 274 GLN A O 1
ATOM 2285 N N . GLN A 1 275 ? -96.513 -10.665 96.136 1.00 90.19 275 GLN A N 1
ATOM 2286 C CA . GLN A 1 275 ? -97.419 -9.717 96.791 1.00 90.19 275 GLN A CA 1
ATOM 2287 C C . GLN A 1 275 ? -98.879 -10.094 96.546 1.00 90.19 275 GLN A C 1
ATOM 2289 O O . GLN A 1 275 ? -99.661 -10.147 97.497 1.00 90.19 275 GLN A O 1
ATOM 2294 N N . ARG A 1 276 ? -99.237 -10.443 95.305 1.00 91.44 276 ARG A N 1
ATOM 2295 C CA . ARG A 1 276 ? -100.585 -10.912 94.964 1.00 91.44 276 ARG A CA 1
ATOM 2296 C C . ARG A 1 276 ? -100.960 -12.182 95.733 1.00 91.44 276 ARG A C 1
ATOM 2298 O O . ARG A 1 276 ? -102.062 -12.264 96.271 1.00 91.44 276 ARG A O 1
ATOM 2305 N N . LEU A 1 277 ? -100.042 -13.144 95.857 1.00 91.44 277 LEU A N 1
ATOM 2306 C CA . LEU A 1 277 ? -100.249 -14.351 96.667 1.00 91.44 277 LEU A CA 1
ATOM 2307 C C . LEU A 1 277 ? -100.385 -14.040 98.167 1.00 91.44 277 LEU A C 1
ATOM 2309 O O . LEU A 1 277 ? -101.240 -14.627 98.829 1.00 91.44 277 LEU A O 1
ATOM 2313 N N . LYS A 1 278 ? -99.579 -13.119 98.718 1.00 92.00 278 LYS A N 1
ATOM 2314 C CA . LYS A 1 278 ? -99.693 -12.673 100.120 1.00 92.00 278 LYS A CA 1
ATOM 2315 C C . LYS A 1 278 ? -101.051 -12.027 100.390 1.00 92.00 278 LYS A C 1
ATOM 2317 O O . LYS A 1 278 ? -101.706 -12.421 101.352 1.00 92.00 278 LYS A O 1
ATOM 2322 N N . LEU A 1 279 ? -101.492 -11.113 99.523 1.00 90.56 279 LEU A N 1
ATOM 2323 C CA . LEU A 1 279 ? -102.829 -10.514 99.576 1.00 90.56 279 LEU A CA 1
ATOM 2324 C C . LEU A 1 279 ? -103.900 -11.605 99.549 1.00 90.56 279 LEU A C 1
ATOM 2326 O O . LEU A 1 279 ? -104.721 -11.668 100.455 1.00 90.56 279 LEU A O 1
ATOM 2330 N N . MET A 1 280 ? -103.843 -12.530 98.587 1.00 90.25 280 MET A N 1
ATOM 2331 C CA . MET A 1 280 ? -104.803 -13.636 98.489 1.00 90.25 280 MET A CA 1
ATOM 2332 C C . MET A 1 280 ? -104.852 -14.489 99.768 1.00 90.25 280 MET A C 1
ATOM 2334 O O . MET A 1 280 ? -105.932 -14.865 100.221 1.00 90.25 280 MET A O 1
ATOM 2338 N N . ARG A 1 281 ? -103.699 -14.785 100.385 1.00 91.12 281 ARG A N 1
ATOM 2339 C CA . ARG A 1 281 ? -103.636 -15.511 101.666 1.00 91.12 281 ARG A CA 1
ATOM 2340 C C . ARG A 1 281 ? -104.248 -14.701 102.809 1.00 91.12 281 ARG A C 1
ATOM 2342 O O . ARG A 1 281 ? -105.030 -15.263 103.569 1.00 91.12 281 ARG A O 1
ATOM 2349 N N . GLN A 1 282 ? -103.940 -13.406 102.913 1.00 87.56 282 GLN A N 1
ATOM 2350 C CA . GLN A 1 282 ? -104.546 -12.517 103.910 1.00 87.56 282 GLN A CA 1
ATOM 2351 C C . GLN A 1 282 ? -106.065 -12.434 103.732 1.00 87.56 282 GLN A C 1
ATOM 2353 O O . GLN A 1 282 ? -106.787 -12.561 104.716 1.00 87.56 282 GLN A O 1
ATOM 2358 N N . TYR A 1 283 ? -106.553 -12.312 102.495 1.00 87.69 283 TYR A N 1
ATOM 2359 C CA . TYR A 1 283 ? -107.982 -12.369 102.186 1.00 87.69 283 TYR A CA 1
ATOM 2360 C C . TYR A 1 283 ? -108.599 -13.703 102.613 1.00 87.69 283 TYR A C 1
ATOM 2362 O O . TYR A 1 283 ? -109.605 -13.687 103.307 1.00 87.69 283 TYR A O 1
ATOM 2370 N N . LYS A 1 284 ? -107.977 -14.852 102.309 1.00 87.56 284 LYS A N 1
ATOM 2371 C CA . LYS A 1 284 ? -108.477 -16.172 102.745 1.00 87.56 284 LYS A CA 1
ATOM 2372 C C . LYS A 1 284 ? -108.513 -16.338 104.267 1.00 87.56 284 LYS A C 1
ATOM 2374 O O . LYS A 1 284 ? -109.412 -16.995 104.782 1.00 87.56 284 LYS A O 1
ATOM 2379 N N . VAL A 1 285 ? -107.533 -15.799 104.996 1.00 90.12 285 VAL A N 1
ATOM 2380 C CA . VAL A 1 285 ? -107.526 -15.836 106.471 1.00 90.12 285 VAL A CA 1
ATOM 2381 C C . VAL A 1 285 ? -108.610 -14.919 107.031 1.00 90.12 285 VAL A C 1
ATOM 2383 O O . VAL A 1 285 ? -109.381 -15.362 107.876 1.00 90.12 285 VAL A O 1
ATOM 2386 N N . LYS A 1 286 ? -108.725 -13.686 106.518 1.00 86.88 286 LYS A N 1
ATOM 2387 C CA . LYS A 1 286 ? -109.806 -12.761 106.887 1.00 86.88 286 LYS A CA 1
ATOM 2388 C C . LYS A 1 286 ? -111.180 -13.350 106.575 1.00 86.88 286 LYS A C 1
ATOM 2390 O O . LYS A 1 286 ? -112.069 -13.230 107.398 1.00 86.88 286 LYS A O 1
ATOM 2395 N N . GLN A 1 287 ? -111.332 -14.044 105.449 1.00 85.06 287 GLN A N 1
ATOM 2396 C CA . GLN A 1 287 ? -112.564 -14.739 105.083 1.00 85.06 287 GLN A CA 1
ATOM 2397 C C . GLN A 1 287 ? -112.859 -15.908 106.028 1.00 85.06 287 GLN A C 1
ATOM 2399 O O . GLN A 1 287 ? -113.985 -16.034 106.481 1.00 85.06 287 GLN A O 1
ATOM 2404 N N . ARG A 1 288 ? -111.860 -16.726 106.394 1.00 85.00 288 ARG A N 1
ATOM 2405 C CA . ARG A 1 288 ? -112.042 -17.773 107.417 1.00 85.00 288 ARG A CA 1
ATOM 2406 C C . ARG A 1 288 ? -112.438 -17.196 108.776 1.00 85.00 288 ARG A C 1
ATOM 2408 O O . ARG A 1 288 ? -113.284 -17.772 109.443 1.00 85.00 288 ARG A O 1
ATOM 2415 N N . TYR A 1 289 ? -111.844 -16.075 109.181 1.00 87.25 289 TYR A N 1
ATOM 2416 C CA . TYR A 1 289 ? -112.208 -15.391 110.422 1.00 87.25 289 TYR A CA 1
ATOM 2417 C C . TYR A 1 289 ? -113.621 -14.800 110.356 1.00 87.25 289 TYR A C 1
ATOM 2419 O O . TYR A 1 289 ? -114.395 -14.982 111.285 1.00 87.25 289 TYR A O 1
ATOM 2427 N N . LEU A 1 290 ? -113.979 -14.156 109.242 1.00 85.50 290 LEU A N 1
ATOM 2428 C CA . LEU A 1 290 ? -115.314 -13.607 109.022 1.00 85.50 290 LEU A CA 1
ATOM 2429 C C . LEU A 1 290 ? -116.377 -14.713 108.984 1.00 85.50 290 LEU A C 1
ATOM 2431 O O . LEU A 1 290 ? -117.426 -14.546 109.587 1.00 85.50 290 LEU A O 1
ATOM 2435 N N . ASN A 1 291 ? -116.079 -15.859 108.363 1.00 83.81 291 ASN A N 1
ATOM 2436 C CA . ASN A 1 291 ? -116.945 -17.039 108.396 1.00 83.81 291 ASN A CA 1
ATOM 2437 C C . ASN A 1 291 ? -117.104 -17.582 109.821 1.00 83.81 291 ASN A C 1
ATOM 2439 O O . ASN A 1 291 ? -118.225 -17.840 110.221 1.00 83.81 291 ASN A O 1
ATOM 2443 N N . LYS A 1 292 ? -116.027 -17.684 110.613 1.00 82.56 292 LYS A N 1
ATOM 2444 C CA . LYS A 1 292 ? -116.127 -18.083 112.030 1.00 82.56 292 LYS A CA 1
ATOM 2445 C C . LYS A 1 292 ? -116.934 -17.099 112.874 1.00 82.56 292 LYS A C 1
ATOM 2447 O O . LYS A 1 292 ? -117.671 -17.514 113.756 1.00 82.56 292 LYS A O 1
ATOM 2452 N N . LEU A 1 293 ? -116.788 -15.794 112.636 1.00 82.12 293 LEU A N 1
ATOM 2453 C CA . LEU A 1 293 ? -117.638 -14.798 113.287 1.00 82.12 293 LEU A CA 1
ATOM 2454 C C . LEU A 1 293 ? -119.099 -14.995 112.883 1.00 82.12 293 LEU A C 1
ATOM 2456 O O . LEU A 1 293 ? -119.963 -14.944 113.745 1.00 82.12 293 LEU A O 1
ATOM 2460 N N . LEU A 1 294 ? -119.368 -15.239 111.599 1.00 82.00 294 LEU A N 1
ATOM 2461 C CA . LEU A 1 294 ? -120.712 -15.517 111.098 1.00 82.00 294 LEU A CA 1
ATOM 2462 C C . LEU A 1 294 ? -121.308 -16.784 111.735 1.00 82.00 294 LEU A C 1
ATOM 2464 O O . LEU A 1 294 ? -122.458 -16.746 112.154 1.00 82.00 294 LEU A O 1
ATOM 2468 N N . GLU A 1 295 ? -120.520 -17.857 111.859 1.00 78.44 295 GLU A N 1
ATOM 2469 C CA . GLU A 1 295 ? -120.885 -19.091 112.573 1.00 78.44 295 GLU A CA 1
ATOM 2470 C C . GLU A 1 295 ? -121.202 -18.791 114.046 1.00 78.44 295 GLU A C 1
ATOM 2472 O O . GLU A 1 295 ? -122.289 -19.117 114.505 1.00 78.44 295 GLU A O 1
ATOM 2477 N N . ASN A 1 296 ? -120.346 -18.048 114.759 1.00 76.12 296 ASN A N 1
ATOM 2478 C CA . ASN A 1 296 ? -120.619 -17.634 116.142 1.00 76.12 296 ASN A CA 1
ATOM 2479 C C . ASN A 1 296 ? -121.876 -16.751 116.268 1.00 76.12 296 ASN A C 1
ATOM 2481 O O . ASN A 1 296 ? -122.591 -16.842 117.261 1.00 76.12 296 ASN A O 1
ATOM 2485 N N . PHE A 1 297 ? -122.154 -15.877 115.294 1.00 73.94 297 PHE A N 1
ATOM 2486 C CA . PHE A 1 297 ? -123.391 -15.090 115.267 1.00 73.94 297 PHE A CA 1
ATOM 2487 C C . PHE A 1 297 ? -124.621 -15.956 114.960 1.00 73.94 297 PHE A C 1
ATOM 2489 O O . PHE A 1 297 ? -125.707 -15.644 115.446 1.00 73.94 297 PHE A O 1
ATOM 2496 N N . GLN A 1 298 ? -124.483 -17.025 114.172 1.00 71.00 298 GLN A N 1
ATOM 2497 C CA . GLN A 1 298 ? -125.549 -18.010 113.975 1.00 71.00 298 GLN A CA 1
ATOM 2498 C C . GLN A 1 298 ? -125.782 -18.841 115.242 1.00 71.00 298 GLN A C 1
ATOM 2500 O O . GLN A 1 298 ? -126.935 -19.001 115.633 1.00 71.00 298 GLN A O 1
ATOM 2505 N N . ASP A 1 299 ? -124.724 -19.272 115.930 1.00 60.88 299 ASP A N 1
ATOM 2506 C CA . ASP A 1 299 ? -124.819 -20.003 117.198 1.00 60.88 299 ASP A CA 1
ATOM 2507 C C . ASP A 1 299 ? -125.399 -19.132 118.325 1.00 60.88 299 ASP A C 1
ATOM 2509 O O . ASP A 1 299 ? -126.260 -19.587 119.075 1.00 60.88 299 ASP A O 1
ATOM 2513 N N . ALA A 1 300 ? -125.022 -17.850 118.407 1.00 60.56 300 ALA A N 1
ATOM 2514 C CA . ALA A 1 300 ? -125.590 -16.902 119.372 1.00 60.56 300 ALA A CA 1
ATOM 2515 C C . ALA A 1 300 ? -127.084 -16.602 119.133 1.00 60.56 300 ALA A C 1
ATOM 2517 O O . ALA A 1 300 ? -127.784 -16.202 120.060 1.00 60.56 300 ALA A O 1
ATOM 2518 N N . ASN A 1 301 ? -127.582 -16.801 117.908 1.00 61.16 301 ASN A N 1
ATOM 2519 C CA . ASN A 1 301 ? -129.001 -16.667 117.568 1.00 61.16 301 ASN A CA 1
ATOM 2520 C C . ASN A 1 301 ? -129.750 -18.013 117.574 1.00 61.16 301 ASN A C 1
ATOM 2522 O O . ASN A 1 301 ? -130.936 -18.047 117.240 1.00 61.16 301 ASN A O 1
ATOM 2526 N N . ASN A 1 302 ? -129.093 -19.115 117.955 1.00 56.31 302 ASN A N 1
ATOM 2527 C CA . ASN A 1 302 ? -129.743 -20.407 118.119 1.00 56.31 302 ASN A CA 1
ATOM 2528 C C . ASN A 1 302 ? -130.442 -20.460 119.497 1.00 56.31 302 ASN A C 1
ATOM 2530 O O . ASN A 1 302 ? -129.762 -20.419 120.529 1.00 56.31 302 ASN A O 1
ATOM 2534 N N . PRO A 1 303 ? -131.787 -20.558 119.563 1.00 60.47 303 PRO A N 1
ATOM 2535 C CA . PRO A 1 303 ? -132.539 -20.498 120.822 1.00 60.47 303 PRO A CA 1
ATOM 2536 C C . PRO A 1 303 ? -132.231 -21.644 121.800 1.00 60.47 303 PRO A C 1
ATOM 2538 O O . PRO A 1 303 ? -132.625 -21.569 122.964 1.00 60.47 303 PRO A O 1
ATOM 2541 N N . GLU A 1 304 ? -131.533 -22.694 121.360 1.00 59.72 304 GLU A N 1
ATOM 2542 C CA . GLU A 1 304 ? -131.113 -23.808 122.217 1.00 59.72 304 GLU A CA 1
ATOM 2543 C C . GLU A 1 304 ? -129.818 -23.515 123.002 1.00 59.72 304 GLU A C 1
ATOM 2545 O O . GLU A 1 304 ? -129.701 -23.938 124.151 1.00 59.72 304 GLU A O 1
ATOM 2550 N N . ALA A 1 305 ? -128.891 -22.714 122.458 1.00 59.25 305 ALA A N 1
ATOM 2551 C CA . ALA A 1 305 ? -127.622 -22.374 123.121 1.00 59.25 305 ALA A CA 1
ATOM 2552 C C . ALA A 1 305 ? -127.789 -21.322 124.238 1.00 59.25 305 ALA A C 1
ATOM 2554 O O . ALA A 1 305 ? -127.087 -21.355 125.250 1.00 59.25 305 ALA A O 1
ATOM 2555 N N . LEU A 1 306 ? -128.771 -20.424 124.101 1.00 58.34 306 LEU A N 1
ATOM 2556 C CA . LEU A 1 306 ? -129.117 -19.426 125.122 1.00 58.34 306 LEU A CA 1
ATOM 2557 C C . LEU A 1 306 ? -129.638 -20.063 126.420 1.00 58.34 306 LEU A C 1
ATOM 2559 O O . LEU A 1 306 ? -129.359 -19.548 127.500 1.00 58.34 306 LEU A O 1
ATOM 2563 N N . ARG A 1 307 ? -130.334 -21.208 126.336 1.00 59.12 307 ARG A N 1
ATOM 2564 C CA . ARG A 1 307 ? -130.812 -21.922 127.533 1.00 59.12 307 ARG A CA 1
ATOM 2565 C C . ARG A 1 307 ? -129.674 -22.591 128.303 1.00 59.12 307 ARG A C 1
ATOM 2567 O O . ARG A 1 307 ? -129.668 -22.523 129.525 1.00 59.12 307 ARG A O 1
ATOM 2574 N N . GLN A 1 308 ? -128.685 -23.158 127.608 1.00 60.22 308 GLN A N 1
ATOM 2575 C CA . GLN A 1 308 ? -127.519 -23.762 128.266 1.00 60.22 308 GLN A CA 1
ATOM 2576 C C . GLN A 1 308 ? -126.652 -22.712 128.975 1.00 60.22 308 GLN A C 1
ATOM 2578 O O . GLN A 1 308 ? -126.228 -22.924 130.108 1.00 60.22 308 GLN A O 1
ATOM 2583 N N . HIS A 1 309 ? -126.460 -21.536 128.370 1.00 60.06 309 HIS A N 1
ATOM 2584 C CA . HIS A 1 309 ? -125.663 -20.473 128.989 1.00 60.06 309 HIS A CA 1
ATOM 2585 C C . HIS A 1 309 ? -126.347 -19.838 130.223 1.00 60.06 309 HIS A C 1
ATOM 2587 O O . HIS A 1 309 ? -125.668 -19.297 131.097 1.00 60.06 309 HIS A O 1
ATOM 2593 N N . GLU A 1 310 ? -127.678 -19.902 130.327 1.00 59.38 310 GLU A N 1
ATOM 2594 C CA . GLU A 1 310 ? -128.429 -19.435 131.504 1.00 59.38 310 GLU A CA 1
ATOM 2595 C C . GLU A 1 310 ? -128.493 -20.492 132.630 1.00 59.38 310 GLU A C 1
ATOM 2597 O O . GLU A 1 310 ? -128.661 -20.154 133.807 1.00 59.38 310 GLU A O 1
ATOM 2602 N N . GLU A 1 311 ? -128.319 -21.774 132.294 1.00 59.66 311 GLU A N 1
ATOM 2603 C CA . GLU A 1 311 ? -128.207 -22.870 133.263 1.00 59.66 311 GLU A CA 1
ATOM 2604 C C . GLU A 1 311 ? -126.821 -22.906 133.927 1.00 59.66 311 GLU A C 1
ATOM 2606 O O . GLU A 1 311 ? -126.749 -22.999 135.154 1.00 59.66 311 GLU A O 1
ATOM 2611 N N . ASP A 1 312 ? -125.736 -22.681 133.181 1.00 60.28 312 ASP A N 1
ATOM 2612 C CA . ASP A 1 312 ? -124.378 -22.661 133.751 1.00 60.28 312 ASP A CA 1
ATOM 2613 C C . ASP A 1 312 ? -124.125 -21.467 134.695 1.00 60.28 312 ASP A C 1
ATOM 2615 O O . ASP A 1 312 ? -123.364 -21.579 135.658 1.00 60.28 312 ASP A O 1
ATOM 2619 N N . VAL A 1 313 ? -124.808 -20.329 134.505 1.00 60.06 313 VAL A N 1
ATOM 2620 C CA . VAL A 1 313 ? -124.677 -19.161 135.405 1.00 60.06 313 VAL A CA 1
ATOM 2621 C C . VAL A 1 313 ? -125.405 -19.373 136.743 1.00 60.06 313 VAL A C 1
ATOM 2623 O O . VAL A 1 313 ? -125.018 -18.780 137.751 1.00 60.06 313 VAL A O 1
ATOM 2626 N N . ARG A 1 314 ? -126.415 -20.253 136.809 1.00 56.41 314 ARG A N 1
ATOM 2627 C CA . ARG A 1 314 ? -127.126 -20.560 138.067 1.00 56.41 314 ARG A CA 1
ATOM 2628 C C . ARG A 1 314 ? -126.419 -21.581 138.958 1.00 56.41 314 ARG A C 1
ATOM 2630 O O . ARG A 1 3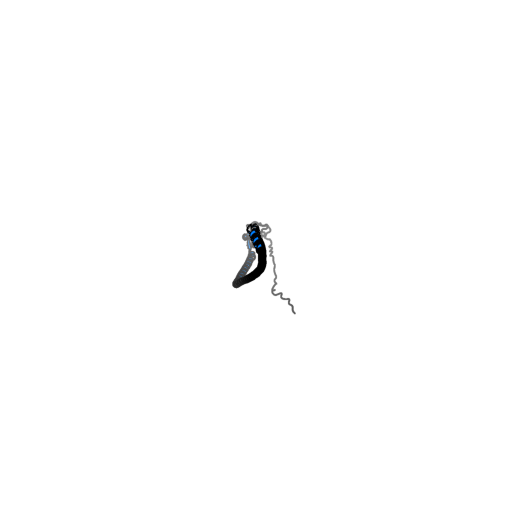14 ? -126.744 -21.646 140.138 1.00 56.41 314 ARG A O 1
ATOM 2637 N N . VAL A 1 315 ? -125.442 -22.326 138.443 1.00 55.75 315 VAL A N 1
ATOM 2638 C CA . VAL A 1 315 ? -124.675 -23.312 139.230 1.00 55.75 315 VAL A CA 1
ATOM 2639 C C . VAL A 1 315 ? -123.572 -22.657 140.086 1.00 55.75 315 VAL A C 1
ATOM 2641 O O . VAL A 1 315 ? -123.055 -23.284 141.004 1.00 55.75 315 VAL A O 1
ATOM 2644 N N . PHE A 1 316 ? -123.252 -21.375 139.867 1.00 55.06 316 PHE A N 1
ATOM 2645 C CA . PHE A 1 316 ? -122.180 -20.662 140.580 1.00 55.06 316 PHE A CA 1
ATOM 2646 C C . PHE A 1 316 ? -122.654 -19.596 141.595 1.00 55.06 316 PHE A C 1
ATOM 2648 O O . PHE A 1 316 ? -121.922 -18.636 141.854 1.00 55.06 316 PHE A O 1
ATOM 2655 N N . LYS A 1 317 ? -123.834 -19.761 142.217 1.00 44.56 317 LYS A N 1
ATOM 2656 C CA . LYS A 1 317 ? -124.202 -19.016 143.439 1.00 44.56 317 LYS A CA 1
ATOM 2657 C C . LYS A 1 317 ? -124.539 -19.930 144.608 1.00 44.56 317 LYS A C 1
ATOM 2659 O O . LYS A 1 317 ? -125.351 -20.856 144.406 1.00 44.56 317 LYS A O 1
#

Sequence (317 aa):
MINSSTFSNKWAVLIIGLGFAQQIFAQSLAPNSTACGLNSTNGTYLVRAKYNDSAVLQCDCFGMHKPRIKWFLYEILSGGFLHIKQANSTVVERYVCTVEKGEMQNHTIINFRLDYTDWYSKYVFHSVFWGALLTSLIVCIVTFVVNIIWILTRESILWAERLSRVRKMVEALEKYRTRQMERIHENYQKKIQIVRDNYHQQIETIRVSYTAQSERFRDYRTAQMESMHSHLDSIRDNYYLQLQRVREHGSKRAEQLWESYEKQVNRMRAFSAQQRLKLMRQYKVKQRYLNKLLENFQDANNPEALRQHEEDVRVFK

InterPro domains:
  IPR036179 Immunoglobulin-like domain superfamily [SSF48726] (47-101)

Foldseek 3Di:
DDDDDDDDDDPDDDDDDDDDPDDPPPPPDDPDDQDFDDVPDLDAAEDEDEAFAKDKDARDIDDDDDWDKDKPPDDADDPNMDIDNGDDPVPQDKIKIWTDDPPDIDIYIYGYDYDCPVVCVPPVVVVVVVVVVVVVVVVVVVVVVVVVVVVCVVVVVVVVVVVVVVVVVVVVVVVVVVVVVVVVVVVVVVVVVVVVVVVVVVVVVVVVVVVVVVVVVVVVVVVVVVVVVVVVVVVVVVVVVVVVVVVVVVVVVVVVVVVVVVVVVVVVVVVVVVVVVVVVVVVVVVVVVVVVVVVVVVLVPPPVNVVVVVVVVVVPD

Radius of gyration: 101.95 Å; chains: 1; bounding box: 208×67×262 Å

pLDDT: mean 77.36, std 20.73, range [23.28, 98.0]

Organism: NCBI:txid2018661

Secondary structure (DSSP, 8-state):
---------SS-----------------------S-----S---EEEEEETT--EEE-----SSS-PEEEETTSPPPTTS-EEESS--GGG--EEEEEEEETTEEEEEEEEEEEE-HHHIIIIIHHHHHHHHHHHHHHHHHHHHHHHHHHHHHHHHHHHHHHHHHHHHHHHHHHHHHHHHHHHHHHHHHHHHHHHHHHHHHHHHHHHHHHHHHHHHHHHHHHHHHHHHHHHHHHHHHHHHHHHHHHHHHHHHHHHHHHHHHHHHHHHHHHHHHHHHHHHHHHHHHHHHHHHHHHHHHHHHT-HHHHHHHHHHHHTT-